Protein AF-R9KI56-F1 (afdb_monomer_lite)

Foldseek 3Di:
DDDPPPPQDKDKDWQDFPFDCPPDVDLDLQRGWHWKWWADPNDIFTAIAREDAVAQFFEFELQAPRDDPVSSVVDVVVDLPAQDPDADPVRHTWRWDKDWTAQIDSDPLDTFRIEIHIYTNVQNNHTHDYPLVLVLFDWDQDSVVSIIMTIAGNCSNVVCCVVQPDVPPPHHYSSVVVVCPPDDDD

Sequence (186 aa):
MQGGKDTQIQKQTELVNTGNPRKNRSYLRAYYYTTISFELFGINSDIEVKVDTGSPYTVVGAQNRKLDAVLKEHLRTVGIDGRTAVEDASGNPIGLKPQVVQNFKLTDDIVFPKVKIYFSDSLKEKAILGMDILTLFDFKYHRDDKAIWIYYEENFLETLGKKMINKNLGYIDPGLIAAMDEFPSK

Secondary structure (DSSP, 8-state):
---------EEEEEE-B-S-TTSSS---GGG-EEEEEEEETTEEEEEEEEE-TT-SS-EEETT-TTS-HHHHHHHHHT------S-B-TTSPBPP-EEEEEEEEESSSS-EEEEEEEEEESTTTT-EEE-HHHHTTSEEEEETTTTEEEEEEETTHHHHHHHH-S-TTTSSB-HHHHTT---PPP-

Radius of gyration: 17.52 Å; chains: 1; bounding box: 35×61×45 Å

pLDDT: mean 78.3, std 17.44, range [29.47, 97.12]

Structure (mmCIF, N/CA/C/O backbone):
data_AF-R9KI56-F1
#
_entry.id   AF-R9KI56-F1
#
loop_
_atom_site.group_PDB
_atom_site.id
_atom_site.type_symbol
_atom_site.label_atom_id
_atom_site.label_alt_id
_atom_site.label_comp_id
_atom_site.label_asym_id
_atom_site.label_entity_id
_atom_site.label_seq_id
_atom_site.pdbx_PDB_ins_code
_atom_site.Cartn_x
_atom_site.Cartn_y
_atom_site.Cartn_z
_atom_site.occupancy
_atom_site.B_iso_or_equiv
_atom_site.auth_seq_id
_atom_site.auth_comp_id
_atom_site.auth_asym_id
_atom_site.auth_atom_id
_atom_site.pdbx_PDB_model_num
ATOM 1 N N . MET A 1 1 ? 1.548 -42.095 20.894 1.00 36.47 1 MET A N 1
ATOM 2 C CA . MET A 1 1 ? 1.145 -40.676 20.819 1.00 36.47 1 MET A CA 1
ATOM 3 C C . MET A 1 1 ? 1.711 -40.111 19.526 1.00 36.47 1 MET A C 1
ATOM 5 O O . MET A 1 1 ? 2.912 -39.899 19.442 1.00 36.47 1 MET A O 1
ATOM 9 N N . GLN A 1 2 ? 0.886 -40.007 18.483 1.00 35.78 2 GLN A N 1
ATOM 10 C CA . GLN A 1 2 ? 1.273 -39.374 17.221 1.00 35.78 2 GLN A CA 1
ATOM 11 C C . GLN A 1 2 ? 1.172 -37.861 17.410 1.00 35.78 2 GLN A C 1
ATOM 13 O O . GLN A 1 2 ? 0.077 -37.330 17.568 1.00 35.78 2 GLN A O 1
ATOM 18 N N . GLY A 1 3 ? 2.318 -37.183 17.447 1.00 36.62 3 GLY A N 1
ATOM 19 C CA . GLY A 1 3 ? 2.369 -35.735 17.295 1.00 36.62 3 GLY A CA 1
ATOM 20 C C . GLY A 1 3 ? 2.047 -35.404 15.846 1.00 36.62 3 GLY A C 1
ATOM 21 O O . GLY A 1 3 ? 2.897 -35.579 14.973 1.00 36.62 3 GLY A O 1
ATOM 22 N N . GLY A 1 4 ? 0.810 -34.983 15.588 1.00 37.91 4 GLY A N 1
ATOM 23 C CA . GLY A 1 4 ? 0.456 -34.352 14.327 1.00 37.91 4 GLY A CA 1
ATOM 24 C C . GLY A 1 4 ? 1.328 -33.114 14.162 1.00 37.91 4 GLY A C 1
ATOM 25 O O . GLY A 1 4 ? 1.233 -32.172 14.943 1.00 37.91 4 GLY A O 1
ATOM 26 N N . LYS A 1 5 ? 2.231 -33.134 13.180 1.00 42.59 5 LYS A N 1
ATOM 27 C CA . LYS A 1 5 ? 2.770 -31.893 12.637 1.00 42.59 5 LYS A CA 1
ATOM 28 C C . LYS A 1 5 ? 1.605 -31.247 11.905 1.00 42.59 5 LYS A C 1
ATOM 30 O O . LYS A 1 5 ? 1.305 -31.654 10.783 1.00 42.59 5 LYS A O 1
ATOM 35 N N . ASP A 1 6 ? 0.939 -30.298 12.557 1.00 44.91 6 ASP A N 1
ATOM 36 C CA . ASP A 1 6 ? 0.071 -29.346 11.874 1.00 44.91 6 ASP A CA 1
ATOM 37 C C . ASP A 1 6 ? 0.910 -28.730 10.759 1.00 44.91 6 ASP A C 1
ATOM 39 O O . ASP A 1 6 ? 1.822 -27.932 10.985 1.00 44.91 6 ASP A O 1
ATOM 43 N N . THR A 1 7 ? 0.692 -29.226 9.548 1.00 48.31 7 THR A N 1
ATOM 44 C CA . THR A 1 7 ? 1.380 -28.731 8.370 1.00 48.31 7 THR A CA 1
ATOM 45 C C . THR A 1 7 ? 0.674 -27.426 8.070 1.00 48.31 7 THR A C 1
ATOM 47 O O . THR A 1 7 ? -0.438 -27.442 7.551 1.00 48.31 7 THR A O 1
ATOM 50 N N . GLN A 1 8 ? 1.249 -26.304 8.510 1.00 59.97 8 GLN A N 1
ATOM 51 C CA . GLN A 1 8 ? 0.726 -24.987 8.165 1.00 59.97 8 GLN A CA 1
ATOM 52 C C . GLN A 1 8 ? 0.615 -24.923 6.640 1.00 59.97 8 GLN A C 1
ATOM 54 O O . GLN A 1 8 ? 1.616 -25.038 5.933 1.00 59.97 8 GLN A O 1
ATOM 59 N N . ILE A 1 9 ? -0.614 -24.817 6.134 1.00 64.06 9 ILE A N 1
ATOM 60 C CA . ILE A 1 9 ? -0.864 -24.725 4.699 1.00 64.06 9 ILE A CA 1
ATOM 61 C C . ILE A 1 9 ? -0.413 -23.332 4.268 1.00 64.06 9 ILE A C 1
ATOM 63 O O . ILE A 1 9 ? -1.075 -22.330 4.548 1.00 64.06 9 ILE A O 1
ATOM 67 N N . GLN A 1 10 ? 0.748 -23.283 3.622 1.00 79.62 10 GLN A N 1
ATOM 68 C CA . GLN A 1 10 ? 1.279 -22.075 3.017 1.00 79.62 10 GLN A CA 1
ATOM 69 C C . GLN A 1 10 ? 0.591 -21.879 1.662 1.00 79.62 10 GLN A C 1
ATOM 71 O O . GLN A 1 10 ? 0.766 -22.674 0.737 1.00 79.62 10 GLN A O 1
ATOM 76 N N . LYS A 1 11 ? -0.235 -20.838 1.564 1.00 88.94 11 LYS A N 1
ATOM 77 C CA . LYS A 1 11 ? -0.823 -20.368 0.310 1.00 88.94 11 LYS A CA 1
ATOM 78 C C . LYS A 1 11 ? 0.152 -19.439 -0.400 1.00 88.94 11 LYS A C 1
ATOM 80 O O . LYS A 1 11 ? 1.062 -18.881 0.212 1.00 88.94 11 LYS A O 1
ATOM 85 N N . GLN A 1 12 ? -0.061 -19.275 -1.700 1.00 91.50 12 GLN A N 1
ATOM 86 C CA . GLN A 1 12 ? 0.744 -18.424 -2.563 1.00 91.50 12 GLN A CA 1
ATOM 87 C C . GLN A 1 12 ? -0.172 -17.536 -3.401 1.00 91.50 12 GLN A C 1
ATOM 89 O O . GLN A 1 12 ? -1.183 -18.003 -3.917 1.00 91.50 12 GLN A O 1
ATOM 94 N N . THR A 1 13 ? 0.209 -16.274 -3.560 1.00 92.94 13 THR A N 1
ATOM 95 C C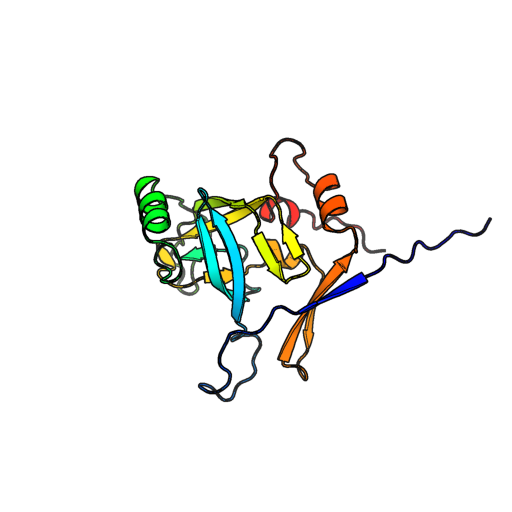A . THR A 1 13 ? -0.452 -15.302 -4.439 1.00 92.94 13 THR A CA 1
ATOM 96 C C . THR A 1 13 ? 0.601 -14.400 -5.091 1.00 92.94 13 THR A C 1
ATOM 98 O O . THR A 1 13 ? 1.730 -14.307 -4.607 1.00 92.94 13 THR A O 1
ATOM 101 N N . GLU A 1 14 ? 0.275 -13.759 -6.209 1.00 91.88 14 GLU A N 1
ATOM 102 C CA . GLU A 1 14 ? 1.197 -12.895 -6.956 1.00 91.88 14 GLU A CA 1
ATOM 103 C C . GLU A 1 14 ? 0.820 -11.418 -6.791 1.00 91.88 14 GLU A C 1
ATOM 105 O O . GLU A 1 14 ? -0.346 -11.044 -6.910 1.00 91.88 14 GLU A O 1
ATOM 110 N N . LEU A 1 15 ? 1.820 -10.554 -6.586 1.00 91.69 15 LEU A N 1
ATOM 111 C CA . LEU A 1 15 ? 1.643 -9.118 -6.802 1.00 91.69 15 LEU A CA 1
ATOM 112 C C . LEU A 1 15 ? 1.554 -8.848 -8.303 1.00 91.69 15 LEU A C 1
ATOM 114 O O . LEU A 1 15 ? 2.576 -8.885 -8.984 1.00 91.69 15 LEU A O 1
ATOM 118 N N . VAL A 1 16 ? 0.365 -8.564 -8.828 1.00 88.19 16 VAL A N 1
ATOM 119 C CA . VAL A 1 16 ? 0.167 -8.359 -10.272 1.00 88.19 16 VAL A CA 1
ATOM 120 C C . VAL A 1 16 ? 1.032 -7.202 -10.777 1.00 88.19 16 VAL A C 1
ATOM 122 O O . VAL A 1 16 ? 0.840 -6.049 -10.392 1.00 88.19 16 VAL A O 1
ATOM 125 N N . ASN A 1 17 ? 1.981 -7.499 -11.668 1.00 86.12 17 ASN A N 1
ATOM 126 C CA . ASN A 1 17 ? 2.884 -6.485 -12.201 1.00 86.12 17 ASN A CA 1
ATOM 127 C C . ASN A 1 17 ? 2.159 -5.550 -13.186 1.00 86.12 17 ASN A C 1
ATOM 129 O O . ASN A 1 17 ? 1.761 -5.970 -14.273 1.00 86.12 17 ASN A O 1
ATOM 133 N N . THR A 1 18 ? 2.025 -4.271 -12.838 1.00 84.06 18 THR A N 1
ATOM 134 C CA . THR A 1 18 ? 1.413 -3.240 -13.698 1.00 84.06 18 THR A CA 1
ATOM 135 C C . THR A 1 18 ? 2.436 -2.373 -14.434 1.00 84.06 18 THR A C 1
ATOM 137 O O . THR A 1 18 ? 2.082 -1.611 -15.336 1.00 84.06 18 THR A O 1
ATOM 140 N N . GLY A 1 19 ? 3.722 -2.507 -14.098 1.00 69.56 19 GLY A N 1
ATOM 141 C CA . GLY A 1 19 ? 4.809 -1.778 -14.745 1.00 69.56 19 GLY A CA 1
ATOM 142 C C . GLY A 1 19 ? 5.047 -2.252 -16.181 1.00 69.56 19 GLY A C 1
ATOM 143 O O . GLY A 1 19 ? 4.964 -3.437 -16.489 1.00 69.56 19 GLY A O 1
ATOM 144 N N . ASN A 1 20 ? 5.379 -1.328 -17.092 1.00 52.66 20 ASN A N 1
ATOM 145 C CA . ASN A 1 20 ? 5.614 -1.661 -18.500 1.00 52.66 20 ASN A CA 1
ATOM 146 C C . ASN A 1 20 ? 7.087 -2.060 -18.763 1.00 52.66 20 ASN A C 1
ATOM 148 O O . ASN A 1 20 ? 7.958 -1.183 -18.764 1.00 52.66 20 ASN A O 1
ATOM 152 N N . PRO A 1 21 ? 7.390 -3.331 -19.096 1.00 47.50 21 PRO A N 1
ATOM 153 C CA . PRO A 1 21 ? 8.748 -3.789 -19.407 1.00 47.50 21 PRO A CA 1
ATOM 154 C C . PRO A 1 21 ? 9.306 -3.275 -20.749 1.00 47.50 21 PRO A C 1
ATOM 156 O O . PRO A 1 21 ? 10.466 -3.529 -21.069 1.00 47.50 21 PRO A O 1
ATOM 159 N N . ARG A 1 22 ? 8.516 -2.569 -21.576 1.00 44.22 22 ARG A N 1
ATOM 160 C CA . ARG A 1 22 ? 8.934 -2.190 -22.942 1.00 44.22 22 ARG A CA 1
ATOM 161 C C . ARG A 1 22 ? 9.824 -0.949 -23.032 1.00 44.22 22 ARG A C 1
ATOM 163 O O . ARG A 1 22 ? 10.500 -0.798 -24.046 1.00 44.22 22 ARG A O 1
ATOM 170 N N . LYS A 1 23 ? 9.844 -0.060 -22.030 1.00 46.69 23 LYS A N 1
ATOM 171 C CA . LYS A 1 23 ? 10.623 1.196 -22.128 1.00 46.69 23 LYS A CA 1
ATOM 172 C C . LYS A 1 23 ? 12.101 1.051 -21.768 1.00 46.69 23 LYS A C 1
ATOM 174 O O . LYS A 1 23 ? 12.909 1.765 -22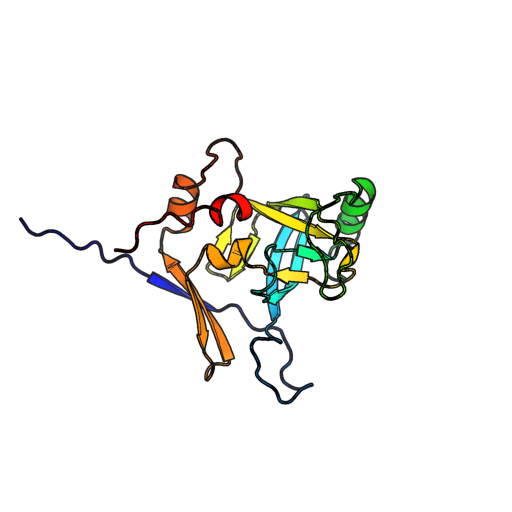.341 1.00 46.69 23 LYS A O 1
ATOM 179 N N . ASN A 1 24 ? 12.463 0.098 -20.913 1.00 45.31 24 ASN A N 1
ATOM 180 C CA . ASN A 1 24 ? 13.850 -0.208 -20.571 1.00 45.31 24 ASN A CA 1
ATOM 181 C C . ASN A 1 24 ? 14.008 -1.723 -20.622 1.00 45.31 24 ASN A C 1
ATOM 183 O O . ASN A 1 24 ? 13.331 -2.422 -19.879 1.00 45.31 24 ASN A O 1
ATOM 187 N N . ARG A 1 25 ? 14.888 -2.240 -21.485 1.00 46.59 25 ARG A N 1
ATOM 188 C CA . ARG A 1 25 ? 15.171 -3.676 -21.689 1.00 46.59 25 ARG A CA 1
ATOM 189 C C . ARG A 1 25 ? 15.794 -4.374 -20.455 1.00 46.59 25 ARG A C 1
ATOM 191 O O . ARG A 1 25 ? 16.637 -5.251 -20.607 1.00 46.59 25 ARG A O 1
ATOM 198 N N . SER A 1 26 ? 15.417 -3.996 -19.235 1.00 46.94 26 SER A N 1
ATOM 199 C CA . SER A 1 26 ? 15.904 -4.561 -17.981 1.00 46.94 26 SER A CA 1
ATOM 200 C C . SER A 1 26 ? 14.729 -5.028 -17.120 1.00 46.94 26 SER A C 1
ATOM 202 O O . SER A 1 26 ? 14.044 -4.230 -16.484 1.00 46.94 26 SER A O 1
ATOM 204 N N . TYR A 1 27 ? 14.522 -6.343 -17.074 1.00 52.44 27 TYR A N 1
ATOM 205 C CA . TYR A 1 27 ? 13.596 -7.015 -16.157 1.00 52.44 27 TYR A CA 1
ATOM 206 C C . TYR A 1 27 ? 14.208 -7.100 -14.750 1.00 52.44 27 TYR A C 1
ATOM 208 O O . TYR A 1 27 ? 14.546 -8.176 -14.255 1.00 52.44 27 TYR A O 1
ATOM 216 N N . LEU A 1 28 ? 14.449 -5.937 -14.146 1.00 61.94 28 LEU A N 1
ATOM 217 C CA . LEU A 1 28 ? 15.024 -5.819 -12.812 1.00 61.94 28 LEU A CA 1
ATOM 218 C C . LEU A 1 28 ? 13.906 -5.560 -11.806 1.00 61.94 28 LEU A C 1
ATOM 220 O O . LEU A 1 28 ? 13.050 -4.710 -12.043 1.00 61.94 28 LEU A O 1
ATOM 224 N N . ARG A 1 29 ? 13.980 -6.227 -10.647 1.00 61.34 29 ARG A N 1
ATOM 225 C CA . ARG A 1 29 ? 13.119 -6.003 -9.467 1.00 61.34 29 ARG A CA 1
ATOM 226 C C . ARG A 1 29 ? 12.906 -4.516 -9.148 1.00 61.34 29 ARG A C 1
ATOM 228 O O . ARG A 1 29 ? 11.840 -4.136 -8.688 1.00 61.34 29 ARG A O 1
ATOM 235 N N . ALA A 1 30 ? 13.899 -3.675 -9.438 1.00 65.88 30 ALA A N 1
ATOM 236 C CA . ALA A 1 30 ? 13.852 -2.225 -9.252 1.00 65.88 30 ALA A CA 1
ATOM 237 C C . ALA A 1 30 ? 12.716 -1.507 -10.015 1.00 65.88 30 ALA A C 1
ATOM 239 O O . ALA A 1 30 ? 12.408 -0.363 -9.686 1.00 65.88 30 ALA A O 1
ATOM 240 N N . TYR A 1 31 ? 12.105 -2.155 -11.013 1.00 73.81 31 TYR A N 1
ATOM 241 C CA . TYR A 1 31 ? 11.012 -1.612 -11.825 1.00 73.81 31 TYR A CA 1
ATOM 242 C C . TYR A 1 31 ? 9.681 -2.347 -11.614 1.00 73.81 31 TYR A C 1
ATOM 244 O O . TYR A 1 31 ? 8.808 -2.276 -12.476 1.00 73.81 31 TYR A O 1
ATOM 252 N N . TYR A 1 32 ? 9.524 -3.075 -10.505 1.00 86.62 32 TYR A N 1
ATOM 253 C CA . TYR A 1 32 ? 8.274 -3.767 -10.208 1.00 86.62 32 TYR A CA 1
ATOM 254 C C . TYR A 1 32 ? 7.234 -2.792 -9.656 1.00 86.62 32 TYR A C 1
ATOM 256 O O . TYR A 1 32 ? 7.457 -2.158 -8.621 1.00 86.62 32 TYR A O 1
ATOM 264 N N . TYR A 1 33 ? 6.096 -2.696 -10.339 1.00 91.00 33 TYR A N 1
ATOM 265 C CA . TYR A 1 33 ? 4.939 -1.932 -9.886 1.00 91.00 33 TYR A CA 1
ATOM 266 C C . TYR A 1 33 ? 3.757 -2.873 -9.726 1.00 91.00 33 TYR A C 1
ATOM 268 O O . TYR A 1 33 ? 3.593 -3.780 -10.531 1.00 91.00 33 TYR A O 1
ATOM 276 N N . THR A 1 34 ? 2.948 -2.658 -8.701 1.00 92.75 34 THR A N 1
ATOM 277 C CA . THR A 1 34 ? 1.685 -3.375 -8.495 1.00 92.75 34 THR A CA 1
ATOM 278 C C . THR A 1 34 ? 0.577 -2.369 -8.230 1.00 92.75 34 THR A C 1
ATOM 280 O O . THR A 1 34 ? 0.848 -1.197 -7.963 1.00 92.75 34 THR A O 1
ATOM 283 N N . THR A 1 35 ? -0.676 -2.806 -8.293 1.00 95.12 35 THR A N 1
ATOM 284 C CA . THR A 1 35 ? -1.802 -2.007 -7.799 1.00 95.12 35 THR A CA 1
ATOM 285 C C . THR A 1 35 ? -2.167 -2.452 -6.394 1.00 95.12 35 THR A C 1
ATOM 287 O O . THR A 1 35 ? -2.288 -3.645 -6.135 1.00 95.12 35 THR A O 1
ATOM 290 N N . ILE A 1 36 ? -2.342 -1.481 -5.505 1.00 96.19 36 ILE A N 1
ATOM 291 C CA . ILE A 1 36 ? -3.058 -1.659 -4.243 1.00 96.19 36 ILE A CA 1
ATOM 292 C C . ILE A 1 36 ? -4.396 -0.940 -4.357 1.00 96.19 36 ILE A C 1
ATOM 294 O O . ILE A 1 36 ? -4.483 0.104 -5.012 1.00 96.19 36 ILE A O 1
ATOM 298 N N . SER A 1 37 ? -5.411 -1.465 -3.689 1.00 96.94 37 SER A N 1
ATOM 299 C CA . SER A 1 37 ? -6.700 -0.786 -3.559 1.00 96.94 37 SER A CA 1
ATOM 300 C C . SER A 1 37 ? -6.983 -0.526 -2.094 1.00 96.94 37 SER A C 1
ATOM 302 O O . SER A 1 37 ? -6.635 -1.346 -1.250 1.00 96.94 37 SER A O 1
ATOM 304 N N . PHE A 1 38 ? -7.603 0.597 -1.768 1.00 97.12 38 PHE A N 1
ATOM 305 C CA . PHE A 1 38 ? -8.049 0.872 -0.406 1.00 97.12 38 PHE A CA 1
ATOM 306 C C . PHE A 1 38 ? -9.198 1.871 -0.396 1.00 97.12 38 PHE A C 1
ATOM 308 O O . PHE A 1 38 ? -9.405 2.616 -1.352 1.00 97.12 38 PHE A O 1
ATOM 315 N N . GLU A 1 39 ? -9.902 1.921 0.726 1.00 96.00 39 GLU A N 1
ATOM 316 C CA . GLU A 1 39 ? -10.929 2.909 1.011 1.00 96.00 39 GLU A CA 1
ATOM 317 C C . GLU A 1 39 ? -10.435 3.892 2.079 1.00 96.00 39 GLU A C 1
ATOM 319 O O . GLU A 1 39 ? -9.933 3.496 3.135 1.00 96.00 39 GLU A O 1
ATOM 324 N N . LEU A 1 40 ? -10.603 5.189 1.836 1.00 94.00 40 LEU A N 1
ATOM 325 C CA . LEU A 1 40 ? -10.329 6.235 2.816 1.00 94.00 40 LEU A CA 1
ATOM 326 C C . LEU A 1 40 ? -11.450 7.273 2.767 1.00 94.00 40 LEU A C 1
ATOM 328 O O . LEU A 1 40 ? -11.786 7.779 1.701 1.00 94.00 40 LEU A O 1
ATOM 332 N N . PHE A 1 41 ? -12.059 7.558 3.921 1.00 90.75 41 PHE A N 1
ATOM 333 C CA . PHE A 1 41 ? -13.229 8.443 4.035 1.00 90.75 41 PHE A CA 1
ATOM 334 C C . PHE A 1 41 ? -14.405 8.044 3.119 1.00 90.75 41 PHE A C 1
ATOM 336 O O . PHE A 1 41 ? -15.085 8.906 2.569 1.00 90.75 41 PHE A O 1
ATOM 343 N N . GLY A 1 42 ? -14.644 6.739 2.940 1.00 90.25 42 GLY A N 1
ATOM 344 C CA . GLY A 1 42 ? -15.707 6.225 2.068 1.00 90.25 42 GLY A CA 1
ATOM 345 C C . GLY A 1 42 ? -15.377 6.253 0.573 1.00 90.25 42 GLY A C 1
ATOM 346 O O . GLY A 1 42 ? -16.242 5.946 -0.244 1.00 90.25 42 GLY A O 1
ATOM 347 N N . ILE A 1 43 ? -14.149 6.627 0.199 1.00 92.44 43 ILE A N 1
ATOM 348 C CA . ILE A 1 43 ? -13.714 6.743 -1.194 1.00 92.44 43 ILE A CA 1
ATOM 349 C C . ILE A 1 43 ? -12.714 5.635 -1.509 1.00 92.44 43 ILE A C 1
ATOM 351 O O . ILE A 1 43 ? -11.668 5.535 -0.867 1.00 92.44 43 ILE A O 1
ATOM 355 N N . ASN A 1 44 ? -13.016 4.842 -2.536 1.00 94.25 44 ASN A N 1
ATOM 356 C CA . ASN A 1 44 ? -12.116 3.812 -3.044 1.00 94.25 44 ASN A CA 1
ATOM 357 C C . ASN A 1 44 ? -11.038 4.422 -3.943 1.00 94.25 44 ASN A C 1
ATOM 359 O O . ASN A 1 44 ? -11.315 5.298 -4.762 1.00 94.25 44 ASN A O 1
ATOM 363 N N . SER A 1 45 ? -9.806 3.952 -3.800 1.00 94.19 45 SER A N 1
ATOM 364 C CA . SER A 1 45 ? -8.661 4.378 -4.600 1.00 94.19 45 SER A CA 1
ATOM 365 C C . SER A 1 45 ? -7.833 3.173 -5.025 1.00 94.19 45 SER A C 1
ATOM 367 O O . SER A 1 45 ? -7.396 2.396 -4.179 1.00 94.19 45 SER A O 1
ATOM 369 N N . ASP A 1 46 ? -7.565 3.078 -6.327 1.00 95.25 46 ASP A N 1
ATOM 370 C CA . ASP A 1 46 ? -6.656 2.092 -6.912 1.00 95.25 46 ASP A CA 1
ATOM 371 C C . ASP A 1 46 ? -5.339 2.775 -7.263 1.00 95.25 46 ASP A C 1
ATOM 373 O O . ASP A 1 46 ? -5.247 3.541 -8.228 1.00 95.25 46 ASP A O 1
ATOM 377 N N . ILE A 1 47 ? -4.295 2.515 -6.484 1.00 94.44 47 ILE A N 1
ATOM 378 C CA . ILE A 1 47 ? -3.013 3.199 -6.612 1.00 94.44 47 ILE A CA 1
ATOM 379 C C . ILE A 1 47 ? -1.975 2.236 -7.169 1.00 94.44 47 ILE A C 1
ATOM 381 O O . ILE A 1 47 ? -1.737 1.162 -6.627 1.00 94.44 47 ILE A O 1
ATOM 385 N N . GLU A 1 48 ? -1.322 2.651 -8.253 1.00 93.75 48 GLU A N 1
ATOM 386 C CA . GLU A 1 48 ? -0.118 1.967 -8.714 1.00 93.75 48 GLU A CA 1
ATOM 387 C C . GLU A 1 48 ? 1.056 2.372 -7.817 1.00 93.75 48 GLU A C 1
ATOM 389 O O . GLU A 1 48 ? 1.349 3.561 -7.662 1.00 93.75 48 GLU A O 1
ATOM 394 N N . VAL A 1 49 ? 1.721 1.379 -7.237 1.00 94.06 49 VAL A N 1
ATOM 395 C CA . VAL A 1 49 ? 2.818 1.542 -6.286 1.00 94.06 49 VAL A CA 1
ATOM 396 C C . VAL A 1 49 ? 4.052 0.807 -6.772 1.00 94.06 49 VAL A C 1
ATOM 398 O O . VAL A 1 49 ? 3.966 -0.300 -7.299 1.00 94.06 49 VAL A O 1
ATOM 401 N N . LYS A 1 50 ? 5.221 1.414 -6.572 1.00 93.06 50 LYS A N 1
ATOM 402 C CA . LYS A 1 50 ? 6.500 0.729 -6.763 1.00 93.06 50 LYS A CA 1
ATOM 403 C C . LYS A 1 50 ? 6.752 -0.182 -5.564 1.00 93.06 50 LYS A C 1
ATOM 405 O O . LYS A 1 50 ? 6.657 0.282 -4.431 1.00 93.06 50 LYS A O 1
ATOM 410 N N . VAL A 1 51 ? 7.130 -1.434 -5.795 1.00 91.56 51 VAL A N 1
ATOM 411 C CA . VAL A 1 51 ? 7.602 -2.313 -4.715 1.00 91.56 51 VAL A CA 1
ATOM 412 C C . VAL A 1 51 ? 9.033 -1.911 -4.357 1.00 91.56 51 VAL A C 1
ATOM 414 O O . VAL A 1 51 ? 9.927 -2.001 -5.202 1.00 91.56 51 VAL A O 1
ATOM 417 N N . ASP A 1 52 ? 9.262 -1.445 -3.127 1.00 88.38 52 ASP A N 1
ATOM 418 C CA . ASP A 1 52 ? 10.572 -0.944 -2.700 1.00 88.38 52 ASP A CA 1
ATOM 419 C C . ASP A 1 52 ? 10.970 -1.472 -1.321 1.00 88.38 52 ASP A C 1
ATOM 421 O O . ASP A 1 52 ? 10.499 -1.011 -0.284 1.00 88.38 52 ASP A O 1
ATOM 425 N N . THR A 1 53 ? 11.897 -2.427 -1.310 1.00 83.75 53 THR A N 1
ATOM 426 C CA . THR A 1 53 ? 12.368 -3.047 -0.066 1.00 83.75 53 THR A CA 1
ATOM 427 C C . THR A 1 53 ? 13.437 -2.247 0.659 1.00 83.75 53 THR A C 1
ATOM 429 O O . THR A 1 53 ? 13.896 -2.676 1.711 1.00 83.75 53 THR A O 1
ATOM 432 N N . GLY A 1 54 ? 13.864 -1.113 0.096 1.00 83.50 54 GLY A N 1
ATOM 433 C CA . GLY A 1 54 ? 14.641 -0.116 0.827 1.00 83.50 54 GLY A CA 1
ATOM 434 C C . GLY A 1 54 ? 13.756 0.865 1.599 1.00 83.50 54 GLY A C 1
ATOM 435 O O . GLY A 1 54 ? 14.264 1.579 2.457 1.00 83.50 54 GLY A O 1
ATOM 436 N N . SER A 1 55 ? 12.447 0.914 1.315 1.00 86.31 55 SER A N 1
ATOM 437 C CA . SER A 1 55 ? 11.526 1.808 2.017 1.00 86.31 55 SER A CA 1
ATOM 438 C C . SER A 1 55 ? 11.001 1.147 3.291 1.00 86.31 55 SER A C 1
ATOM 440 O O . SER A 1 55 ? 10.371 0.093 3.197 1.00 86.31 55 SER A O 1
ATOM 442 N N . PRO A 1 56 ? 11.171 1.760 4.474 1.00 86.56 56 PRO A N 1
ATOM 443 C CA . PRO A 1 56 ? 10.587 1.238 5.704 1.00 86.56 56 PRO A CA 1
ATOM 444 C C . PRO A 1 56 ? 9.062 1.377 5.737 1.00 86.56 56 PRO A C 1
ATOM 446 O O . PRO A 1 56 ? 8.424 0.648 6.481 1.00 86.56 56 PRO A O 1
ATOM 449 N N . TYR A 1 57 ? 8.473 2.270 4.932 1.00 90.00 57 TYR A N 1
ATOM 450 C CA . TYR A 1 57 ? 7.043 2.583 4.977 1.00 90.00 57 TYR A CA 1
ATOM 451 C C . TYR A 1 57 ? 6.359 2.422 3.622 1.00 90.00 57 TYR A C 1
ATOM 453 O O . TYR A 1 57 ? 6.920 2.773 2.575 1.00 90.00 57 TYR A O 1
ATOM 461 N N . THR A 1 58 ? 5.108 1.974 3.664 1.00 94.31 58 THR A N 1
ATOM 462 C CA . THR A 1 58 ? 4.159 2.057 2.560 1.00 94.31 58 THR A CA 1
ATOM 463 C C . THR A 1 58 ? 3.568 3.454 2.551 1.00 94.31 58 THR A C 1
ATOM 465 O O . THR A 1 58 ? 2.899 3.883 3.497 1.00 94.31 58 THR A O 1
ATOM 468 N N . VAL A 1 59 ? 3.844 4.187 1.477 1.00 93.56 59 VAL A N 1
ATOM 469 C CA . VAL A 1 59 ? 3.552 5.614 1.385 1.00 93.56 59 VAL A CA 1
ATOM 470 C C . VAL A 1 59 ? 2.959 5.977 0.031 1.00 93.56 59 VAL A C 1
ATOM 472 O O . VAL A 1 59 ? 3.479 5.610 -1.023 1.00 93.56 59 VAL A O 1
ATOM 475 N N . VAL A 1 60 ? 1.876 6.747 0.059 1.00 94.81 60 VAL A N 1
ATOM 476 C CA . VAL A 1 60 ? 1.212 7.288 -1.124 1.00 94.81 60 VAL A CA 1
ATOM 477 C C . VAL A 1 60 ? 1.449 8.792 -1.198 1.00 94.81 60 VAL A C 1
ATOM 479 O O . VAL A 1 60 ? 1.180 9.542 -0.261 1.00 94.81 60 VAL A O 1
ATOM 482 N N . GLY A 1 61 ? 1.957 9.261 -2.331 1.00 92.56 61 GLY A N 1
ATOM 483 C CA . GLY A 1 61 ? 2.101 10.683 -2.596 1.00 92.56 61 GLY A CA 1
ATOM 484 C C . GLY A 1 61 ? 0.737 11.369 -2.626 1.00 92.56 61 GLY A C 1
ATOM 485 O O . GLY A 1 61 ? -0.165 10.937 -3.343 1.00 92.56 61 GLY A O 1
ATOM 486 N N . ALA A 1 62 ? 0.576 12.448 -1.865 1.00 90.50 62 ALA A N 1
ATOM 487 C CA . ALA A 1 62 ? -0.704 13.140 -1.722 1.00 90.50 62 ALA A CA 1
ATOM 488 C C . ALA A 1 62 ? -1.185 13.798 -3.030 1.00 90.50 62 ALA A C 1
ATOM 490 O O . ALA A 1 62 ? -2.366 14.099 -3.174 1.00 90.50 62 ALA A O 1
ATOM 491 N N . GLN A 1 63 ? -0.302 13.965 -4.022 1.00 89.19 63 GLN A N 1
ATOM 492 C CA . GLN A 1 63 ? -0.650 14.483 -5.348 1.00 89.19 63 GLN A CA 1
ATOM 493 C C . GLN A 1 63 ? -0.874 13.367 -6.379 1.00 89.19 63 GLN A C 1
ATOM 495 O O . GLN A 1 63 ? -1.097 13.666 -7.550 1.00 89.19 63 GLN A O 1
ATOM 500 N N . ASN A 1 64 ? -0.845 12.087 -5.982 1.00 91.75 64 ASN A N 1
ATOM 501 C CA . ASN A 1 64 ? -1.036 10.964 -6.898 1.00 91.75 64 ASN A CA 1
ATOM 502 C C . ASN A 1 64 ? -2.310 11.140 -7.730 1.00 91.75 64 ASN A C 1
ATOM 504 O O . ASN A 1 64 ? -3.411 11.316 -7.214 1.00 91.75 64 ASN A O 1
ATOM 508 N N . ARG A 1 65 ? -2.157 11.113 -9.055 1.00 88.88 65 ARG A N 1
ATOM 509 C CA . ARG A 1 65 ? -3.239 11.361 -10.016 1.00 88.88 65 ARG A CA 1
ATOM 510 C C . ARG A 1 65 ? -4.447 10.434 -9.854 1.00 88.88 65 ARG A C 1
ATOM 512 O O . ARG A 1 65 ? -5.538 10.844 -10.222 1.00 88.88 65 ARG A O 1
ATOM 519 N N . LYS A 1 66 ? -4.246 9.226 -9.316 1.00 88.19 66 LYS A N 1
ATOM 520 C CA . LYS A 1 66 ? -5.304 8.237 -9.084 1.00 88.19 66 LYS A CA 1
ATOM 521 C C . LYS A 1 66 ? -6.020 8.416 -7.739 1.00 88.19 66 LYS A C 1
ATOM 523 O O . LYS A 1 66 ? -7.035 7.768 -7.527 1.00 88.19 66 LYS A O 1
ATOM 528 N N . LEU A 1 67 ? -5.525 9.285 -6.851 1.00 90.44 67 LEU A N 1
ATOM 529 C CA . LEU A 1 67 ? -6.295 9.702 -5.681 1.00 90.44 67 LEU A CA 1
ATOM 530 C C . LEU A 1 67 ? -7.425 10.632 -6.115 1.00 90.44 67 LEU A C 1
ATOM 532 O O . LEU A 1 67 ? -7.214 11.557 -6.910 1.00 90.44 67 LEU A O 1
ATOM 536 N N . ASP A 1 68 ? -8.597 10.408 -5.535 1.00 91.06 68 ASP A N 1
ATOM 537 C CA . ASP A 1 68 ? -9.757 11.270 -5.714 1.00 91.06 68 ASP A CA 1
ATOM 538 C C . ASP A 1 68 ? -9.471 12.710 -5.250 1.00 91.06 68 ASP A C 1
ATOM 540 O O . ASP A 1 68 ? -8.730 12.942 -4.290 1.00 91.06 68 ASP A O 1
ATOM 544 N N . ALA A 1 69 ? -10.058 13.696 -5.930 1.00 86.56 69 ALA A N 1
ATOM 545 C CA . ALA A 1 69 ? -9.849 15.108 -5.618 1.00 86.56 69 ALA A CA 1
ATOM 546 C C . ALA A 1 69 ? -10.309 15.480 -4.197 1.00 86.56 69 ALA A C 1
ATOM 548 O O . ALA A 1 69 ? -9.638 16.264 -3.525 1.00 86.56 69 ALA A O 1
ATOM 549 N N . VAL A 1 70 ? -11.405 14.887 -3.714 1.00 86.06 70 VAL A N 1
ATOM 550 C CA . VAL A 1 70 ? -11.920 15.095 -2.352 1.00 86.06 70 VAL A CA 1
ATOM 551 C C . VAL A 1 70 ? -10.936 14.557 -1.321 1.00 86.06 70 VAL A C 1
ATOM 553 O O . VAL A 1 70 ? -10.716 15.187 -0.283 1.00 86.06 70 VAL A O 1
ATOM 556 N N . LEU A 1 71 ? -10.307 13.419 -1.621 1.00 86.12 71 LEU A N 1
ATOM 557 C CA . LEU A 1 71 ? -9.307 12.820 -0.751 1.00 86.12 71 LEU A CA 1
ATOM 558 C C . LEU A 1 71 ? -8.032 13.674 -0.691 1.00 86.12 71 LEU A C 1
ATOM 560 O O . LEU A 1 71 ? -7.502 13.908 0.395 1.00 86.12 71 LEU A O 1
ATOM 564 N N . LYS A 1 72 ? -7.576 14.199 -1.837 1.00 88.19 72 LYS A N 1
ATOM 565 C CA . LYS A 1 72 ? -6.446 15.144 -1.901 1.00 88.19 72 LYS A CA 1
ATOM 566 C C . LYS A 1 72 ? -6.704 16.389 -1.066 1.00 88.19 72 LYS A C 1
ATOM 568 O O . LYS A 1 72 ? -5.836 16.805 -0.302 1.00 88.19 72 LYS A O 1
ATOM 573 N N . GLU A 1 73 ? -7.898 16.963 -1.194 1.00 85.81 73 GLU A N 1
ATOM 574 C CA . GLU A 1 73 ? -8.267 18.153 -0.435 1.00 85.81 73 GLU A CA 1
ATOM 575 C C . GLU A 1 73 ? -8.313 17.862 1.064 1.00 85.81 73 GLU A C 1
ATOM 577 O O . GLU A 1 73 ? -7.713 18.605 1.834 1.00 85.81 73 GLU A O 1
ATOM 582 N N . HIS A 1 74 ? -8.907 16.737 1.479 1.00 83.94 74 HIS A N 1
ATOM 583 C CA . HIS A 1 74 ? -8.886 16.321 2.883 1.00 83.94 74 HIS A CA 1
ATOM 584 C C . HIS A 1 74 ? -7.461 16.223 3.423 1.00 83.94 74 HIS A C 1
ATOM 586 O O . HIS A 1 74 ? -7.159 16.838 4.445 1.00 83.94 74 HIS A O 1
ATOM 592 N N . LEU A 1 75 ? -6.575 15.499 2.727 1.00 83.62 75 LEU A N 1
ATOM 593 C CA . LEU A 1 75 ? -5.171 15.333 3.117 1.00 83.62 75 LEU A CA 1
ATOM 594 C C . LEU A 1 75 ? -4.444 16.680 3.251 1.00 83.62 75 LEU A C 1
ATOM 596 O O . LEU A 1 75 ? -3.667 16.859 4.191 1.00 83.62 75 LEU A O 1
ATOM 600 N N . ARG A 1 76 ? -4.747 17.638 2.365 1.00 80.69 76 ARG A N 1
ATOM 601 C CA . ARG A 1 76 ? -4.225 19.009 2.417 1.00 80.69 76 ARG A CA 1
ATOM 602 C C . ARG A 1 76 ? -4.757 19.778 3.628 1.00 80.69 76 ARG A C 1
ATOM 604 O O . ARG A 1 76 ? -3.969 20.386 4.347 1.00 80.69 76 ARG A O 1
ATOM 611 N N . THR A 1 77 ? -6.069 19.743 3.880 1.00 79.00 77 THR A N 1
ATOM 612 C CA . THR A 1 77 ? -6.709 20.471 4.992 1.00 79.00 77 THR A CA 1
ATOM 613 C C . THR A 1 77 ? -6.208 19.994 6.348 1.00 79.00 77 THR A C 1
ATOM 615 O O . THR A 1 77 ? -5.976 20.804 7.241 1.00 79.00 77 THR A O 1
ATOM 618 N N . VAL A 1 78 ? -6.009 18.684 6.513 1.00 68.94 78 VAL A N 1
ATOM 619 C CA . VAL A 1 78 ? -5.534 18.142 7.788 1.00 68.94 78 VAL A CA 1
ATOM 620 C C . VAL A 1 78 ? -4.040 18.415 8.036 1.00 68.94 78 VAL A C 1
ATOM 622 O O . VAL A 1 78 ? -3.567 18.103 9.127 1.00 68.94 78 VAL A O 1
ATOM 625 N N . GLY A 1 79 ? -3.304 18.952 7.052 1.00 62.09 79 GLY A N 1
ATOM 626 C CA . GLY A 1 79 ? -1.876 19.289 7.110 1.00 62.09 79 GLY A CA 1
ATOM 627 C C . GLY A 1 79 ? -0.955 18.064 7.125 1.00 62.09 79 GLY A C 1
ATOM 628 O O . GLY A 1 79 ? -1.089 17.187 7.979 1.00 62.09 79 GLY A O 1
ATOM 629 N N . ILE A 1 80 ? 0.007 17.980 6.205 1.00 60.34 80 ILE A N 1
ATOM 630 C CA . ILE A 1 80 ? 1.040 16.924 6.187 1.00 60.34 80 ILE A CA 1
ATOM 631 C C . ILE A 1 80 ? 2.318 17.457 6.863 1.00 60.34 80 ILE A C 1
ATOM 633 O O . ILE A 1 80 ? 3.415 17.378 6.327 1.00 60.34 80 ILE A O 1
ATOM 637 N N . ASP A 1 81 ? 2.175 18.011 8.069 1.00 53.41 81 ASP A N 1
ATOM 638 C CA . ASP A 1 81 ? 3.304 18.447 8.902 1.00 53.41 81 ASP A CA 1
ATOM 639 C C . ASP A 1 81 ? 3.720 17.319 9.854 1.00 53.41 81 ASP A C 1
ATOM 641 O O . ASP A 1 81 ? 3.518 17.357 11.067 1.00 53.41 81 ASP A O 1
ATOM 645 N N . GLY A 1 82 ? 4.288 16.261 9.283 1.00 54.72 82 GLY A N 1
ATOM 646 C CA . GLY A 1 82 ? 5.051 15.275 10.041 1.00 54.72 82 GLY A CA 1
ATOM 647 C C . GLY A 1 82 ? 6.532 15.502 9.785 1.00 54.72 82 GLY A C 1
ATOM 648 O O . GLY A 1 82 ? 6.988 15.275 8.673 1.00 54.72 82 GLY A O 1
ATOM 649 N N . ARG A 1 83 ? 7.321 15.921 10.780 1.00 53.84 83 ARG A N 1
ATOM 650 C CA . ARG A 1 83 ? 8.783 15.766 10.692 1.00 53.84 83 ARG A CA 1
ATOM 651 C C . ARG A 1 83 ? 9.108 14.317 11.031 1.00 53.84 83 ARG A C 1
ATOM 653 O O . ARG A 1 83 ? 9.223 13.971 12.202 1.00 53.84 83 ARG A O 1
ATOM 660 N N . THR A 1 84 ? 9.192 13.462 10.023 1.00 60.84 84 THR A N 1
ATOM 661 C CA . THR A 1 84 ? 9.636 12.076 10.200 1.00 60.84 84 THR A CA 1
ATOM 662 C C . THR A 1 84 ? 11.126 11.941 9.910 1.00 60.84 84 THR A C 1
ATOM 664 O O . THR A 1 84 ? 11.657 12.644 9.060 1.00 60.84 84 THR A O 1
ATOM 667 N N . ALA A 1 85 ? 11.798 11.017 10.603 1.00 63.91 85 ALA A N 1
ATOM 668 C CA . ALA A 1 85 ? 13.228 10.711 10.444 1.00 63.91 85 ALA A CA 1
ATOM 669 C C . ALA A 1 85 ? 13.567 9.975 9.128 1.00 63.91 85 ALA A C 1
ATOM 671 O O . ALA A 1 85 ? 14.595 9.312 9.029 1.00 63.91 85 ALA A O 1
ATOM 672 N N . VAL A 1 86 ? 12.666 10.019 8.147 1.00 74.50 86 VAL A N 1
ATOM 673 C CA . VAL A 1 86 ? 12.827 9.347 6.858 1.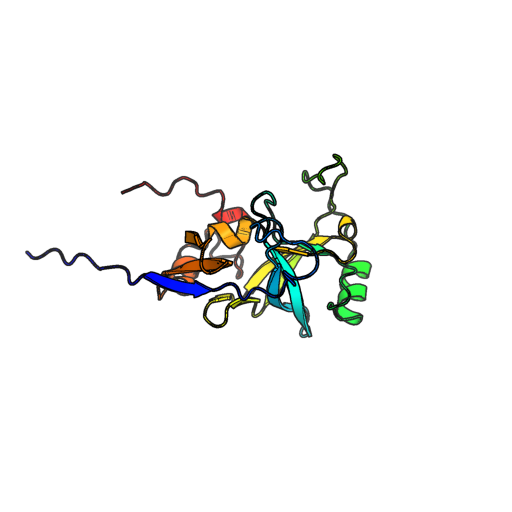00 74.50 86 VAL A CA 1
ATOM 674 C C . VAL A 1 86 ? 13.282 10.380 5.857 1.00 74.50 86 VAL A C 1
ATOM 676 O O . VAL A 1 86 ? 12.655 11.430 5.723 1.00 74.50 86 VAL A O 1
ATOM 679 N N . GLU A 1 87 ? 14.341 10.055 5.138 1.00 79.19 87 GLU A N 1
ATOM 680 C CA . GLU A 1 87 ? 14.909 10.907 4.108 1.00 79.19 87 GLU A CA 1
ATOM 681 C C . GLU A 1 87 ? 14.748 10.252 2.736 1.00 79.19 87 GLU A C 1
ATOM 683 O O . GLU A 1 87 ? 14.668 9.026 2.608 1.00 79.19 87 GLU A O 1
ATOM 688 N N . ASP A 1 88 ? 14.670 11.073 1.693 1.00 76.62 88 ASP A N 1
ATOM 689 C CA . ASP A 1 88 ? 14.810 10.586 0.329 1.00 76.62 88 ASP A CA 1
ATOM 690 C C . ASP A 1 88 ? 16.272 10.210 0.025 1.00 76.62 88 ASP A C 1
ATOM 692 O O . ASP A 1 88 ? 17.187 10.418 0.821 1.00 76.62 88 ASP A O 1
ATOM 696 N N . ALA A 1 89 ? 16.520 9.667 -1.169 1.00 74.25 89 ALA A N 1
ATOM 697 C CA . ALA A 1 89 ? 17.869 9.279 -1.592 1.00 74.25 89 ALA A CA 1
ATOM 698 C C . ALA A 1 89 ? 18.862 10.458 -1.701 1.00 74.25 89 ALA A C 1
ATOM 700 O O . ALA A 1 89 ? 20.045 10.239 -1.946 1.00 74.25 89 ALA A O 1
ATOM 701 N N . SER A 1 90 ? 18.389 11.701 -1.587 1.00 78.62 90 SER A N 1
ATOM 702 C CA . SER A 1 90 ? 19.191 12.926 -1.584 1.00 78.62 90 SER A CA 1
ATOM 703 C C . SER A 1 90 ? 19.343 13.531 -0.181 1.00 78.62 90 SER A C 1
ATOM 705 O O . SER A 1 90 ? 19.917 14.610 -0.066 1.00 78.62 90 SER A O 1
ATOM 707 N N . GLY A 1 91 ? 18.865 12.852 0.869 1.00 77.94 91 GLY A N 1
ATOM 708 C CA . GLY A 1 91 ? 18.941 13.320 2.255 1.00 77.94 91 GLY A CA 1
ATOM 709 C C . GLY A 1 91 ? 17.876 14.357 2.620 1.00 77.94 91 GLY A C 1
ATOM 710 O O . GLY A 1 91 ? 17.982 15.004 3.659 1.00 77.94 91 GLY A O 1
ATOM 711 N N . ASN A 1 92 ? 16.854 14.569 1.780 1.00 80.62 92 ASN A N 1
ATOM 712 C CA . ASN A 1 92 ? 15.784 15.507 2.113 1.00 80.62 92 ASN A CA 1
ATOM 713 C C . ASN A 1 92 ? 14.746 14.824 3.006 1.00 80.62 92 ASN A C 1
ATOM 715 O O . ASN A 1 92 ? 14.298 13.724 2.671 1.00 80.62 92 ASN A O 1
ATOM 719 N N . PRO A 1 93 ? 14.276 15.481 4.078 1.00 80.62 93 PRO A N 1
ATOM 720 C CA . PRO A 1 93 ? 13.248 14.916 4.935 1.00 80.62 93 PRO A CA 1
ATOM 721 C C . PRO A 1 93 ? 11.946 14.701 4.157 1.00 80.62 93 PRO A C 1
ATOM 723 O O . PRO A 1 93 ? 11.445 15.583 3.452 1.00 80.62 93 PRO A O 1
ATOM 726 N N . ILE A 1 94 ? 11.369 13.517 4.324 1.00 80.88 94 ILE A N 1
ATOM 727 C CA . ILE A 1 94 ? 10.057 13.163 3.799 1.00 80.88 94 ILE A CA 1
ATOM 728 C C . ILE A 1 94 ? 9.055 13.356 4.925 1.00 80.88 94 ILE A C 1
ATOM 730 O O . ILE A 1 94 ? 9.144 12.691 5.957 1.00 80.88 94 ILE A O 1
ATOM 734 N N . GLY A 1 95 ? 8.085 14.246 4.716 1.00 84.75 95 GLY A N 1
ATOM 735 C CA . GLY A 1 95 ? 6.978 14.400 5.648 1.00 84.75 95 GLY A CA 1
ATOM 736 C C . GLY A 1 95 ? 5.968 13.276 5.469 1.00 84.75 95 GLY A C 1
ATOM 737 O O . GLY A 1 95 ? 5.393 13.142 4.386 1.00 84.75 95 GLY A O 1
ATOM 738 N N . LEU A 1 96 ? 5.776 12.455 6.500 1.00 86.88 96 LEU A N 1
ATOM 739 C CA . LEU A 1 96 ? 4.840 11.334 6.480 1.00 86.88 96 LEU A CA 1
ATOM 740 C C . LEU A 1 96 ? 3.652 11.599 7.401 1.00 86.88 96 LEU A C 1
ATOM 742 O O . LEU A 1 96 ? 3.810 11.945 8.572 1.00 86.88 96 LEU A O 1
ATOM 746 N N . LYS A 1 97 ? 2.452 11.349 6.883 1.00 87.25 97 LYS A N 1
ATOM 747 C CA . LYS A 1 97 ? 1.206 11.421 7.636 1.00 87.25 97 LYS A CA 1
ATOM 748 C C . LYS A 1 97 ? 0.538 10.049 7.714 1.00 87.25 97 LYS A C 1
ATOM 750 O O . LYS A 1 97 ? 0.101 9.553 6.677 1.00 87.25 97 LYS A O 1
ATOM 755 N N . PRO A 1 98 ? 0.411 9.441 8.904 1.00 89.81 98 PRO A N 1
ATOM 756 C CA . PRO A 1 98 ? -0.286 8.170 9.038 1.00 89.81 98 PRO A CA 1
ATOM 757 C C . PRO A 1 98 ? -1.787 8.350 8.789 1.00 89.81 98 PRO A C 1
ATOM 759 O O . PRO A 1 98 ? -2.386 9.315 9.267 1.00 89.81 98 PRO A O 1
ATOM 762 N N . GLN A 1 99 ? -2.394 7.415 8.066 1.00 91.50 99 GLN A N 1
ATOM 763 C CA . GLN A 1 99 ? -3.838 7.289 7.868 1.00 91.50 99 GLN A CA 1
ATOM 764 C C . GLN A 1 99 ? -4.230 5.817 7.983 1.00 91.50 99 GLN A C 1
ATOM 766 O O . GLN A 1 99 ? -3.511 4.941 7.503 1.00 91.50 99 GLN A O 1
ATOM 771 N N . VAL A 1 100 ? -5.373 5.545 8.610 1.00 92.88 100 VAL A N 1
ATOM 772 C CA . VAL A 1 100 ? -5.946 4.196 8.651 1.00 92.88 100 VAL A CA 1
ATOM 773 C C . VAL A 1 100 ? -6.922 4.071 7.496 1.00 92.88 100 VAL A C 1
ATOM 775 O O . VAL A 1 100 ? -7.956 4.736 7.478 1.00 92.88 100 VAL A O 1
ATOM 778 N N . VAL A 1 101 ? -6.577 3.223 6.539 1.00 95.19 101 VAL A N 1
ATOM 779 C CA . VAL A 1 101 ? -7.425 2.913 5.391 1.00 95.19 101 VAL A CA 1
ATOM 780 C C . VAL A 1 101 ? -8.181 1.617 5.638 1.00 95.19 101 VAL A C 1
ATOM 782 O O . VAL A 1 101 ? -7.739 0.764 6.412 1.00 95.19 101 VAL A O 1
ATOM 785 N N . GLN A 1 102 ? -9.336 1.486 5.000 1.00 96.00 102 GLN A N 1
ATOM 786 C CA . GLN A 1 102 ? -10.201 0.316 5.083 1.00 96.00 102 GLN A CA 1
ATOM 787 C C . GLN A 1 102 ? -10.079 -0.526 3.816 1.00 96.00 102 GLN A C 1
ATOM 789 O O . GLN A 1 102 ? -9.687 -0.011 2.769 1.00 96.00 102 GLN A O 1
ATOM 794 N N . ASN A 1 103 ? -10.425 -1.812 3.909 1.00 95.69 103 ASN A N 1
ATOM 795 C CA . ASN A 1 103 ? -10.494 -2.724 2.762 1.00 95.69 103 ASN A CA 1
ATOM 796 C C . ASN A 1 103 ? -9.223 -2.685 1.891 1.00 95.69 103 ASN A C 1
ATOM 798 O O . ASN A 1 103 ? -9.299 -2.679 0.662 1.00 95.69 103 ASN A O 1
ATOM 802 N N . PHE A 1 104 ? -8.049 -2.608 2.527 1.00 96.19 104 PHE A N 1
ATOM 803 C CA . PHE A 1 104 ? -6.783 -2.532 1.809 1.00 96.19 104 PHE A CA 1
ATOM 804 C C . PHE A 1 104 ? -6.506 -3.869 1.144 1.00 96.19 104 PHE A C 1
ATOM 806 O O . PHE A 1 104 ? -6.240 -4.866 1.811 1.00 96.19 104 PHE A O 1
ATOM 813 N N . LYS A 1 105 ? -6.537 -3.877 -0.176 1.00 96.44 105 LYS A N 1
ATOM 814 C CA . LYS A 1 105 ? -6.289 -5.029 -1.019 1.00 96.44 105 LYS A CA 1
ATOM 815 C C . LYS A 1 105 ? -4.857 -4.983 -1.531 1.00 96.44 105 LYS A C 1
ATOM 817 O O . LYS A 1 105 ? -4.488 -4.069 -2.271 1.00 96.44 105 LYS A O 1
ATOM 822 N N . LEU A 1 106 ? -4.076 -5.987 -1.145 1.00 95.00 106 LEU A N 1
ATOM 823 C CA . LEU A 1 106 ? -2.732 -6.219 -1.670 1.00 95.00 106 LEU A CA 1
ATOM 824 C C . LEU A 1 106 ? -2.772 -7.145 -2.894 1.00 95.00 106 LEU A C 1
ATOM 826 O O . LEU A 1 106 ? -2.106 -6.877 -3.890 1.00 95.00 106 LEU A O 1
ATOM 830 N N . THR A 1 107 ? -3.582 -8.205 -2.821 1.00 93.50 107 THR A N 1
ATOM 831 C CA . THR A 1 107 ? -3.934 -9.107 -3.932 1.00 93.50 107 THR A CA 1
ATOM 832 C C . THR A 1 107 ? -5.409 -9.502 -3.813 1.00 93.50 107 THR A C 1
ATOM 834 O O . THR A 1 107 ? -6.071 -9.119 -2.850 1.00 93.50 107 THR A O 1
ATOM 837 N N . ASP A 1 108 ? -5.944 -10.270 -4.766 1.00 91.00 108 ASP A N 1
ATOM 838 C CA . ASP A 1 108 ? -7.303 -10.832 -4.660 1.00 91.00 108 ASP A CA 1
ATOM 839 C C . ASP A 1 108 ? -7.501 -11.699 -3.405 1.00 91.00 108 ASP A C 1
ATOM 841 O O . ASP A 1 108 ? -8.604 -11.745 -2.865 1.00 91.00 108 ASP A O 1
ATOM 845 N N . ASP A 1 109 ? -6.429 -12.315 -2.902 1.00 90.31 109 ASP A N 1
ATOM 846 C CA . ASP A 1 109 ? -6.476 -13.187 -1.727 1.00 90.31 109 ASP A CA 1
ATOM 847 C C . ASP A 1 109 ? -6.150 -12.466 -0.410 1.00 90.31 109 ASP A C 1
ATOM 849 O O . ASP A 1 109 ? -6.485 -12.951 0.672 1.00 90.31 109 ASP A O 1
ATOM 853 N N . ILE A 1 110 ? -5.462 -11.322 -0.479 1.00 91.12 110 ILE A N 1
ATOM 854 C CA . ILE A 1 110 ? -4.941 -10.614 0.694 1.00 91.12 110 ILE A CA 1
ATOM 855 C C . ILE A 1 110 ? -5.626 -9.255 0.811 1.00 91.12 110 ILE A C 1
ATOM 857 O O . ILE A 1 110 ? -5.235 -8.280 0.159 1.00 91.12 110 ILE A O 1
ATOM 861 N N . VAL A 1 111 ? -6.620 -9.192 1.701 1.00 92.44 111 VAL A N 1
ATOM 862 C CA . VAL A 1 111 ? -7.365 -7.971 2.032 1.00 92.44 111 VAL A CA 1
ATOM 863 C C . VAL A 1 111 ? -7.318 -7.707 3.533 1.00 92.44 111 VAL A C 1
ATOM 865 O O . VAL A 1 111 ? -7.812 -8.497 4.335 1.00 92.44 111 VAL A O 1
ATOM 868 N N . PHE A 1 112 ? -6.764 -6.566 3.928 1.00 90.62 112 PHE A N 1
ATOM 869 C CA . PHE A 1 112 ? -6.778 -6.103 5.308 1.00 90.62 112 PHE A CA 1
ATOM 870 C C . PHE A 1 112 ? -8.027 -5.251 5.571 1.00 90.62 112 PHE A C 1
ATOM 872 O O . PHE A 1 112 ? -8.229 -4.244 4.887 1.00 90.62 112 PHE A O 1
ATOM 879 N N . PRO A 1 113 ? -8.838 -5.572 6.596 1.00 90.25 113 PRO A N 1
ATOM 880 C CA . PRO A 1 113 ? -10.017 -4.774 6.923 1.00 90.25 113 PRO A CA 1
ATOM 881 C C . PRO A 1 113 ? -9.674 -3.325 7.273 1.00 90.25 113 PRO A C 1
ATOM 883 O O . PRO A 1 113 ? -10.359 -2.410 6.825 1.00 90.25 113 PRO A O 1
ATOM 886 N N . LYS A 1 114 ? -8.614 -3.122 8.069 1.00 91.06 114 LYS A N 1
ATOM 887 C CA . LYS A 1 114 ? -8.083 -1.808 8.452 1.00 91.06 114 LYS A CA 1
ATOM 888 C C . LYS A 1 114 ? -6.570 -1.871 8.615 1.00 91.06 114 LYS A C 1
ATOM 890 O O . LYS A 1 114 ? -6.083 -2.669 9.417 1.00 91.06 114 LYS A O 1
ATO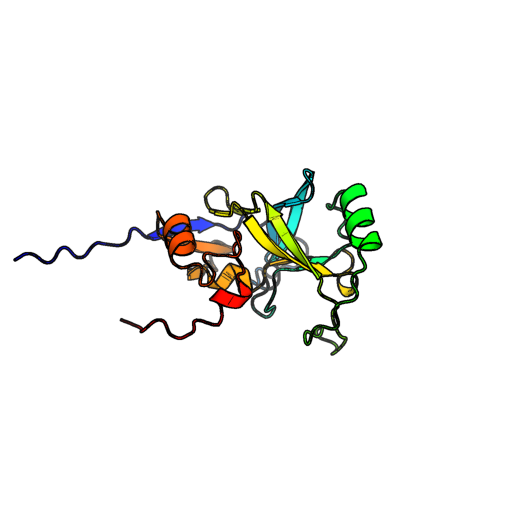M 895 N N . VAL A 1 115 ? -5.840 -1.013 7.912 1.00 91.69 115 VAL A N 1
ATOM 896 C CA . VAL A 1 115 ? -4.372 -0.943 7.982 1.00 91.69 115 VAL A CA 1
ATOM 897 C C . VAL A 1 115 ? -3.898 0.503 7.963 1.00 91.69 115 VAL A C 1
ATOM 899 O O . VAL A 1 115 ? -4.495 1.360 7.310 1.00 91.69 115 VAL A O 1
ATOM 902 N N . LYS A 1 116 ? -2.831 0.790 8.704 1.00 92.25 116 LYS A N 1
ATOM 903 C CA . LYS A 1 116 ? -2.161 2.086 8.672 1.00 92.25 116 LYS A CA 1
ATOM 904 C C . LYS A 1 116 ? -1.204 2.143 7.483 1.00 92.25 116 LYS A C 1
ATOM 906 O O . LYS A 1 116 ? -0.314 1.306 7.375 1.00 92.25 116 LYS A O 1
ATOM 911 N N . ILE A 1 117 ? -1.357 3.167 6.652 1.00 94.44 117 ILE A N 1
ATOM 912 C CA . ILE A 1 117 ? -0.386 3.561 5.623 1.00 94.44 117 ILE A CA 1
ATOM 913 C C . ILE A 1 117 ? -0.018 5.031 5.808 1.00 94.44 117 ILE A C 1
ATOM 915 O O . ILE A 1 117 ? -0.600 5.729 6.644 1.00 94.44 117 ILE A O 1
ATOM 919 N N . TYR A 1 118 ? 0.936 5.519 5.024 1.00 93.06 118 TYR A N 1
ATOM 920 C CA . TYR A 1 118 ? 1.385 6.902 5.099 1.00 93.06 118 TYR A CA 1
ATOM 921 C C . TYR A 1 118 ? 1.039 7.686 3.833 1.00 93.06 118 TYR A C 1
ATOM 923 O O . TYR A 1 118 ? 1.027 7.148 2.730 1.00 93.06 118 TYR A O 1
ATOM 931 N N . PHE A 1 119 ? 0.801 8.984 3.992 1.00 92.50 119 PHE A N 1
ATOM 932 C CA . PHE A 1 119 ? 0.678 9.940 2.896 1.00 92.50 119 PHE A CA 1
ATOM 933 C C . PHE A 1 119 ? 1.777 10.995 2.981 1.00 92.50 119 PHE A C 1
ATOM 935 O O . PHE A 1 119 ? 2.210 11.346 4.079 1.00 92.50 119 PHE A O 1
ATOM 942 N N . SER A 1 120 ? 2.240 11.496 1.835 1.00 89.75 120 SER A N 1
ATOM 943 C CA . SER A 1 120 ? 3.321 12.488 1.791 1.00 89.75 120 SER A CA 1
ATOM 944 C C . SER A 1 120 ? 3.175 13.474 0.638 1.00 89.75 120 SER A C 1
ATOM 946 O O . SER A 1 120 ? 3.034 13.064 -0.514 1.00 89.75 120 SER A O 1
ATOM 948 N N . ASP A 1 121 ? 3.297 14.772 0.920 1.00 87.31 121 ASP A N 1
ATOM 949 C CA . ASP A 1 121 ? 3.413 15.800 -0.124 1.00 87.31 121 ASP A CA 1
ATOM 950 C C . ASP A 1 121 ? 4.777 15.755 -0.830 1.00 87.31 121 ASP A C 1
ATOM 952 O O . ASP A 1 121 ? 4.860 15.987 -2.040 1.00 87.31 121 ASP A O 1
ATOM 956 N N . SER A 1 122 ? 5.844 15.376 -0.116 1.00 85.62 122 SER A N 1
ATOM 957 C CA . SER A 1 122 ? 7.211 15.313 -0.655 1.00 85.62 122 SER A CA 1
ATOM 958 C C . SER A 1 122 ? 7.343 14.325 -1.821 1.00 85.62 122 SER A C 1
ATOM 960 O O . SER A 1 122 ? 8.173 14.513 -2.712 1.00 85.62 122 SER A O 1
ATOM 962 N N . LEU A 1 123 ? 6.502 13.285 -1.859 1.00 85.81 123 LEU A N 1
ATOM 963 C CA . LEU A 1 123 ? 6.517 12.270 -2.917 1.00 85.81 123 LEU A CA 1
ATOM 964 C C . LEU A 1 123 ? 5.706 12.646 -4.165 1.00 85.81 123 LEU A C 1
ATOM 966 O O . LEU A 1 123 ? 5.816 11.953 -5.183 1.00 85.81 123 LEU A O 1
ATOM 970 N N . LYS A 1 124 ? 4.956 13.756 -4.139 1.00 88.62 124 LYS A N 1
ATOM 971 C CA . LYS A 1 124 ? 4.119 14.232 -5.254 1.00 88.62 124 LYS A CA 1
ATOM 972 C C . LYS A 1 124 ? 3.183 13.130 -5.765 1.00 88.62 124 LYS A C 1
ATOM 974 O O . LYS A 1 124 ? 2.291 12.705 -5.040 1.00 88.62 124 LYS A O 1
ATOM 979 N N . GLU A 1 125 ? 3.374 12.667 -7.001 1.00 91.25 125 GLU A N 1
ATOM 980 C CA . GLU A 1 125 ? 2.551 11.618 -7.608 1.00 91.25 125 GLU A CA 1
ATOM 981 C C . GLU A 1 125 ? 3.023 10.190 -7.298 1.00 91.25 125 GLU A C 1
ATOM 983 O O . GLU A 1 125 ? 2.334 9.227 -7.632 1.00 91.25 125 GLU A O 1
ATOM 988 N N . LYS A 1 126 ? 4.207 10.024 -6.703 1.00 91.25 126 LYS A N 1
ATOM 989 C CA . LYS A 1 126 ? 4.818 8.707 -6.492 1.00 91.25 126 LYS A CA 1
ATOM 990 C C . LYS A 1 126 ? 4.130 7.965 -5.353 1.00 91.25 126 LYS A C 1
ATOM 992 O O . LYS A 1 126 ? 3.662 8.581 -4.405 1.00 91.25 126 LYS A O 1
ATOM 997 N N . ALA A 1 127 ? 4.127 6.641 -5.419 1.00 93.88 127 ALA A N 1
ATOM 998 C CA . ALA A 1 127 ? 3.669 5.794 -4.329 1.00 93.88 127 ALA A CA 1
ATOM 999 C C . ALA A 1 127 ? 4.538 4.534 -4.237 1.00 93.88 127 ALA A C 1
ATOM 1001 O O . ALA A 1 127 ? 5.057 4.048 -5.249 1.00 93.88 127 ALA A O 1
ATOM 1002 N N . ILE A 1 128 ? 4.737 4.051 -3.015 1.00 93.69 128 ILE A N 1
ATOM 1003 C CA . ILE A 1 128 ? 5.675 2.985 -2.670 1.00 93.69 128 ILE A CA 1
ATOM 1004 C C . ILE A 1 128 ? 4.969 1.982 -1.759 1.00 93.69 128 ILE A C 1
ATOM 1006 O O . ILE A 1 128 ? 4.374 2.376 -0.758 1.00 93.69 128 ILE A O 1
ATOM 1010 N N . LEU A 1 129 ? 5.079 0.697 -2.095 1.00 94.56 129 LEU A N 1
ATOM 1011 C CA . LEU A 1 129 ? 4.803 -0.418 -1.195 1.00 94.56 129 LEU A CA 1
ATOM 1012 C C . LEU A 1 129 ? 6.109 -0.772 -0.481 1.00 94.56 129 LEU A C 1
ATOM 1014 O O . LEU A 1 129 ? 7.057 -1.236 -1.125 1.00 94.56 129 LEU A O 1
ATOM 1018 N N . GLY A 1 130 ? 6.160 -0.474 0.814 1.00 92.25 130 GLY A N 1
ATOM 1019 C CA . GLY A 1 130 ? 7.358 -0.587 1.637 1.00 92.25 130 GLY A CA 1
ATOM 1020 C C . GLY A 1 130 ? 7.427 -1.880 2.440 1.00 92.25 130 GLY A C 1
ATOM 1021 O O . GLY A 1 130 ? 6.558 -2.751 2.364 1.00 92.25 130 GLY A O 1
ATOM 1022 N N . MET A 1 131 ? 8.498 -1.993 3.220 1.00 89.12 131 MET A N 1
ATOM 1023 C CA . MET A 1 131 ? 8.780 -3.163 4.042 1.00 89.12 131 MET A CA 1
ATOM 1024 C C . MET A 1 131 ? 7.799 -3.343 5.190 1.00 89.12 131 MET A C 1
ATOM 1026 O O . MET A 1 131 ? 7.535 -4.482 5.530 1.00 89.12 131 MET A O 1
ATOM 1030 N N . ASP A 1 132 ? 7.212 -2.277 5.733 1.00 88.88 132 ASP A N 1
ATOM 1031 C CA . ASP A 1 132 ? 6.191 -2.369 6.782 1.00 88.88 132 ASP A CA 1
ATOM 1032 C C . ASP A 1 132 ? 5.080 -3.387 6.457 1.00 88.88 132 ASP A C 1
ATOM 1034 O O . ASP A 1 132 ? 4.754 -4.217 7.299 1.00 88.88 132 ASP A O 1
ATOM 1038 N N . ILE A 1 133 ? 4.539 -3.381 5.235 1.00 90.81 133 ILE A N 1
ATOM 1039 C CA . ILE A 1 133 ? 3.539 -4.362 4.785 1.00 90.81 133 ILE A CA 1
ATOM 1040 C C . ILE A 1 133 ? 4.197 -5.642 4.261 1.00 90.81 133 ILE A C 1
ATOM 1042 O O . ILE A 1 133 ? 3.692 -6.734 4.518 1.00 90.81 133 ILE A O 1
ATOM 1046 N N . LEU A 1 134 ? 5.298 -5.535 3.510 1.00 89.38 134 LEU A N 1
ATOM 1047 C CA . LEU A 1 134 ? 5.919 -6.703 2.875 1.00 89.38 134 LEU A CA 1
ATOM 1048 C C . LEU A 1 134 ? 6.488 -7.701 3.892 1.00 89.38 134 LEU A C 1
ATOM 1050 O O . LEU A 1 134 ? 6.414 -8.897 3.641 1.00 89.38 134 LEU A O 1
ATOM 1054 N N . THR A 1 135 ? 7.017 -7.242 5.031 1.00 86.19 135 THR A N 1
ATOM 1055 C CA . THR A 1 135 ? 7.566 -8.113 6.091 1.00 86.19 135 THR A CA 1
ATOM 1056 C C . THR A 1 135 ? 6.501 -8.880 6.856 1.00 86.19 135 THR A C 1
ATOM 1058 O O . THR A 1 135 ? 6.832 -9.798 7.601 1.00 86.19 135 THR A O 1
ATOM 1061 N N . LEU A 1 136 ? 5.220 -8.554 6.661 1.00 85.06 136 LEU A N 1
ATOM 1062 C CA . LEU A 1 136 ? 4.139 -9.372 7.196 1.00 85.06 136 LEU A CA 1
ATOM 1063 C C . LEU A 1 136 ? 4.054 -10.739 6.495 1.00 85.06 136 LEU A C 1
ATOM 1065 O O . LEU A 1 136 ? 3.329 -11.615 6.961 1.00 85.06 136 LEU A O 1
ATOM 1069 N N . PHE A 1 137 ? 4.780 -10.920 5.391 1.00 86.50 137 PHE A N 1
ATOM 1070 C CA . PHE A 1 137 ? 4.762 -12.119 4.574 1.00 86.50 137 PHE A CA 1
ATOM 1071 C C . PHE A 1 137 ? 6.169 -12.596 4.235 1.00 86.50 137 PHE A C 1
ATOM 1073 O O . PHE A 1 137 ? 7.105 -11.807 4.097 1.00 86.50 137 PHE A O 1
ATOM 1080 N N . ASP A 1 138 ? 6.280 -13.889 3.951 1.00 87.00 138 ASP A N 1
ATOM 1081 C CA . ASP A 1 138 ? 7.387 -14.377 3.143 1.00 87.00 138 ASP A CA 1
ATOM 1082 C C . ASP A 1 138 ? 7.126 -13.976 1.686 1.00 87.00 138 ASP A C 1
ATOM 1084 O O . ASP A 1 138 ? 6.046 -14.220 1.144 1.00 87.00 138 ASP A O 1
ATOM 1088 N N . PHE A 1 139 ? 8.105 -13.378 1.010 1.00 88.31 139 PHE A N 1
ATOM 1089 C CA . PHE A 1 139 ? 7.973 -13.043 -0.407 1.00 88.31 139 PHE A CA 1
ATOM 1090 C C . PHE A 1 139 ? 9.250 -13.341 -1.185 1.00 88.31 139 PHE A C 1
ATOM 1092 O O . PHE A 1 139 ? 10.369 -13.226 -0.679 1.00 88.31 139 PHE A O 1
ATOM 1099 N N . LYS A 1 140 ? 9.092 -13.716 -2.457 1.00 87.94 140 LYS A N 1
ATOM 1100 C CA . LYS A 1 140 ? 10.208 -14.078 -3.336 1.00 87.94 140 LYS A CA 1
ATOM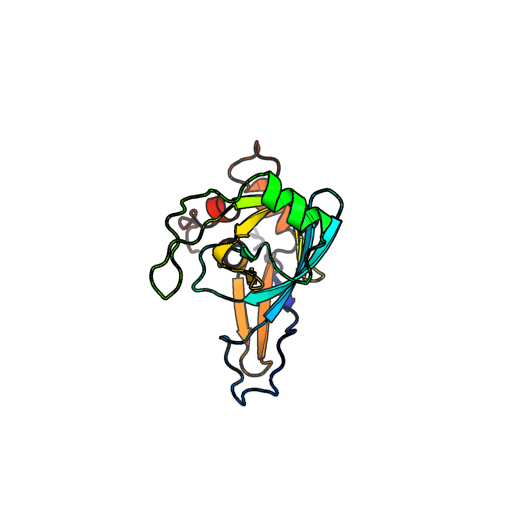 1101 C C . LYS A 1 140 ? 10.035 -13.473 -4.719 1.00 87.94 140 LYS A C 1
ATOM 1103 O O . LYS A 1 140 ? 8.965 -13.546 -5.315 1.00 87.94 140 LYS A O 1
ATOM 1108 N N . TYR A 1 141 ? 11.122 -12.908 -5.242 1.00 85.62 141 TYR A N 1
ATOM 1109 C CA . TYR A 1 141 ? 11.200 -12.533 -6.649 1.00 85.62 141 TYR A CA 1
ATOM 1110 C C . TYR A 1 141 ? 11.596 -13.752 -7.484 1.00 85.62 141 TYR A C 1
ATOM 1112 O O . TYR A 1 141 ? 12.705 -14.276 -7.341 1.00 85.62 141 TYR A O 1
ATOM 1120 N N . HIS A 1 142 ? 10.699 -14.183 -8.365 1.00 84.50 142 HIS A N 1
ATOM 1121 C CA . HIS A 1 142 ? 10.941 -15.255 -9.325 1.00 84.50 142 HIS A CA 1
ATOM 1122 C C . HIS A 1 142 ? 11.415 -14.641 -10.629 1.00 84.50 142 HIS A C 1
ATOM 1124 O O . HIS A 1 142 ? 10.676 -13.946 -11.320 1.00 84.50 142 HIS A O 1
ATOM 1130 N N . ARG A 1 143 ? 12.698 -14.841 -10.935 1.00 78.88 143 ARG A N 1
ATOM 1131 C CA . ARG A 1 143 ? 13.361 -14.165 -12.055 1.00 78.88 143 ARG A CA 1
ATOM 1132 C C . ARG A 1 143 ? 12.820 -14.603 -13.414 1.00 78.88 143 ARG A C 1
ATOM 1134 O O . ARG A 1 143 ? 12.762 -13.765 -14.312 1.00 78.88 143 ARG A O 1
ATOM 1141 N N . ASP A 1 144 ? 12.467 -15.876 -13.553 1.00 80.62 144 ASP A N 1
ATOM 1142 C CA . ASP A 1 144 ? 12.000 -16.451 -14.818 1.00 80.62 144 ASP A CA 1
ATOM 1143 C C . ASP A 1 144 ? 10.585 -15.961 -15.136 1.00 80.62 144 ASP A C 1
ATOM 1145 O O . ASP A 1 144 ? 10.344 -15.423 -16.220 1.00 80.62 144 ASP A O 1
ATOM 1149 N N . ASP A 1 145 ? 9.710 -16.002 -14.130 1.00 77.06 145 ASP A N 1
ATOM 1150 C CA . ASP A 1 145 ? 8.329 -15.512 -14.213 1.00 77.06 145 ASP A CA 1
ATOM 1151 C C . ASP A 1 145 ? 8.236 -13.984 -14.128 1.00 77.06 145 ASP A C 1
ATOM 1153 O O . ASP A 1 145 ? 7.217 -13.389 -14.469 1.00 77.06 145 ASP A O 1
ATOM 1157 N N . LYS A 1 146 ? 9.324 -13.329 -13.700 1.00 77.81 146 LYS A N 1
ATOM 1158 C CA . LYS A 1 146 ? 9.416 -11.878 -13.470 1.00 77.81 146 LYS A CA 1
ATOM 1159 C C . LYS A 1 146 ? 8.295 -11.386 -12.562 1.00 77.81 146 LYS A C 1
ATOM 1161 O O . LYS A 1 146 ? 7.755 -10.301 -12.778 1.00 77.81 146 LYS A O 1
ATOM 1166 N N . ALA A 1 147 ? 8.002 -12.188 -11.546 1.00 84.88 147 ALA A N 1
ATOM 1167 C CA . ALA A 1 147 ? 6.895 -12.026 -10.622 1.00 84.88 147 ALA A CA 1
ATOM 1168 C C . ALA A 1 147 ? 7.411 -11.922 -9.183 1.00 84.88 147 ALA A C 1
ATOM 1170 O O . ALA A 1 147 ? 8.454 -12.485 -8.831 1.00 84.88 147 ALA A O 1
ATOM 1171 N N . ILE A 1 148 ? 6.679 -11.200 -8.340 1.00 88.69 148 ILE A N 1
ATOM 1172 C CA . ILE A 1 148 ? 6.852 -11.261 -6.889 1.00 88.69 148 ILE A CA 1
ATOM 1173 C C . ILE A 1 148 ? 5.718 -12.113 -6.336 1.00 88.69 148 ILE A C 1
ATOM 1175 O O . ILE A 1 148 ? 4.551 -11.729 -6.416 1.00 88.69 148 ILE A O 1
ATOM 1179 N N . TRP A 1 149 ? 6.073 -13.267 -5.777 1.00 91.88 149 TRP A N 1
ATOM 1180 C CA . TRP A 1 149 ? 5.128 -14.138 -5.087 1.00 91.88 149 TRP A CA 1
ATOM 1181 C C . TRP A 1 149 ? 5.161 -13.854 -3.595 1.00 91.88 149 TRP A C 1
ATOM 1183 O O . TRP A 1 149 ? 6.236 -13.705 -3.009 1.00 91.88 149 TRP A O 1
ATOM 1193 N N . ILE A 1 150 ? 3.973 -13.793 -3.010 1.00 91.50 150 ILE A N 1
ATOM 1194 C CA . ILE A 1 150 ? 3.722 -13.662 -1.583 1.00 91.50 150 ILE A CA 1
ATOM 1195 C C . ILE A 1 150 ? 3.218 -15.005 -1.081 1.00 91.50 150 ILE A C 1
ATOM 1197 O O . ILE A 1 150 ? 2.289 -15.585 -1.647 1.00 91.50 150 ILE A O 1
ATOM 1201 N N . TYR A 1 151 ? 3.824 -15.472 -0.001 1.00 89.81 151 TYR A N 1
ATOM 1202 C CA . TYR A 1 151 ? 3.441 -16.679 0.699 1.00 89.81 151 TYR A CA 1
ATOM 1203 C C . TYR A 1 151 ? 2.831 -16.307 2.045 1.00 89.81 151 TYR A C 1
ATOM 1205 O O . TYR A 1 151 ? 3.362 -15.469 2.775 1.00 89.81 151 TYR A O 1
ATOM 1213 N N . TYR A 1 152 ? 1.699 -16.920 2.371 1.00 85.56 152 TYR A N 1
ATOM 1214 C CA . TYR A 1 152 ? 0.933 -16.583 3.566 1.00 85.56 152 TYR A CA 1
ATOM 1215 C C . TYR A 1 152 ? 0.219 -17.812 4.129 1.00 85.56 152 TYR A C 1
ATOM 1217 O O . TYR A 1 152 ? -0.098 -18.756 3.407 1.00 85.56 152 TYR A O 1
ATOM 1225 N N . GLU A 1 153 ? -0.030 -17.819 5.435 1.00 83.12 153 GLU A N 1
ATOM 1226 C CA . GLU A 1 153 ? -0.840 -18.860 6.072 1.00 83.12 153 GLU A CA 1
ATOM 1227 C C . GLU A 1 153 ? -2.324 -18.673 5.715 1.00 83.12 153 GLU A C 1
ATOM 1229 O O . GLU A 1 153 ? -2.814 -17.548 5.660 1.00 83.12 153 GLU A O 1
ATOM 1234 N N . GLU A 1 154 ? -3.085 -19.754 5.536 1.00 78.75 154 GLU A N 1
ATOM 1235 C CA . GLU A 1 154 ? -4.522 -19.665 5.218 1.00 78.75 154 GLU A CA 1
ATOM 1236 C C . GLU A 1 154 ? -5.329 -18.808 6.211 1.00 78.75 154 GLU A C 1
ATOM 1238 O O . GLU A 1 154 ? -6.178 -18.020 5.800 1.00 78.75 154 GLU A O 1
ATOM 1243 N N . ASN A 1 155 ? -5.004 -18.890 7.502 1.00 75.12 155 ASN A N 1
ATOM 1244 C CA . ASN A 1 155 ? -5.629 -18.088 8.556 1.00 75.12 155 ASN A CA 1
ATOM 1245 C C . ASN A 1 155 ? -4.790 -16.862 8.933 1.00 75.12 155 ASN A C 1
ATOM 1247 O O . ASN A 1 155 ? -4.923 -16.339 10.036 1.00 75.12 155 ASN A O 1
ATOM 1251 N N . PHE A 1 156 ? -3.910 -16.392 8.046 1.00 76.12 156 PHE A N 1
ATOM 1252 C CA . PHE A 1 156 ? -2.966 -15.315 8.332 1.00 76.12 156 PHE A CA 1
ATOM 1253 C C . PHE A 1 156 ? -3.639 -14.062 8.899 1.00 76.12 156 PHE A C 1
ATOM 1255 O O . PHE A 1 156 ? -3.151 -13.525 9.882 1.00 76.12 156 PHE A O 1
ATOM 1262 N N . LEU A 1 157 ? -4.776 -13.620 8.352 1.00 70.12 157 LEU A N 1
ATOM 1263 C CA . LEU A 1 157 ? -5.485 -12.439 8.865 1.00 70.12 157 LEU A CA 1
ATOM 1264 C C . LEU A 1 157 ? -6.055 -12.660 10.273 1.00 70.12 157 LEU A C 1
ATOM 1266 O O . LEU A 1 157 ? -6.041 -11.741 11.088 1.00 70.12 157 LEU A O 1
ATOM 1270 N N . GLU A 1 158 ? -6.518 -13.871 10.588 1.00 71.75 158 GLU A N 1
ATOM 1271 C CA . GLU A 1 158 ? -6.970 -14.229 11.936 1.00 71.75 158 GLU A CA 1
ATOM 1272 C C . GLU A 1 158 ? -5.780 -14.323 12.900 1.00 71.75 158 GLU A C 1
ATOM 1274 O O . GLU A 1 158 ? -5.826 -13.791 14.010 1.00 71.75 158 GLU A O 1
ATOM 1279 N N . THR A 1 159 ? -4.686 -14.949 12.465 1.00 71.25 159 THR A N 1
ATOM 1280 C CA . THR A 1 159 ? -3.427 -15.037 13.206 1.00 71.25 159 THR A CA 1
ATOM 1281 C C . THR A 1 159 ? -2.859 -13.650 13.470 1.00 71.25 159 THR A C 1
ATOM 1283 O O . THR A 1 159 ? -2.483 -13.354 14.599 1.00 71.25 159 THR A O 1
ATOM 1286 N N . LEU A 1 160 ? -2.845 -12.772 12.472 1.00 70.44 160 LEU A N 1
ATOM 1287 C CA . LEU A 1 160 ? -2.369 -11.401 12.579 1.00 70.44 160 LEU A CA 1
ATOM 1288 C C . LEU A 1 160 ? -3.325 -10.561 13.432 1.00 70.44 160 LEU A C 1
ATOM 1290 O O . LEU A 1 160 ? -2.863 -9.813 14.282 1.00 70.44 160 LEU A O 1
ATOM 1294 N N . GLY A 1 161 ? -4.639 -10.781 13.325 1.00 63.59 161 GLY A N 1
ATOM 1295 C CA . GLY A 1 161 ? -5.659 -10.238 14.226 1.00 63.59 161 GLY A CA 1
ATOM 1296 C C . GLY A 1 161 ? -5.438 -10.619 15.696 1.00 63.59 161 GLY A C 1
ATOM 1297 O O . GLY A 1 161 ? -5.520 -9.767 16.581 1.00 63.59 161 GLY A O 1
ATOM 1298 N N . LYS A 1 162 ? -5.097 -11.886 15.968 1.00 64.62 162 LYS A N 1
ATOM 1299 C CA . LYS A 1 162 ? -4.757 -12.395 17.311 1.00 64.62 162 LYS A CA 1
ATOM 1300 C C . LYS A 1 162 ? -3.400 -11.889 17.804 1.00 64.62 162 LYS A C 1
ATOM 1302 O O . LYS A 1 162 ? -3.259 -11.631 19.000 1.00 64.62 162 LYS A O 1
ATOM 1307 N N . LYS A 1 163 ? -2.425 -11.772 16.895 1.00 58.03 163 LYS A N 1
ATOM 1308 C CA . LYS A 1 163 ? -1.056 -11.292 17.138 1.00 58.03 163 LYS A CA 1
ATOM 1309 C C . LYS A 1 163 ? -0.942 -9.771 17.162 1.00 58.03 163 LYS A C 1
ATOM 1311 O O . LYS A 1 163 ? 0.125 -9.299 17.535 1.00 58.03 163 LYS A O 1
ATOM 1316 N N . MET A 1 164 ? -1.980 -9.008 16.788 1.00 59.12 164 MET A N 1
ATOM 1317 C CA . MET A 1 164 ? -1.952 -7.546 16.863 1.00 59.12 164 MET A CA 1
ATOM 1318 C C . MET A 1 164 ? -1.518 -7.147 18.271 1.00 59.12 164 MET A C 1
ATOM 1320 O O . MET A 1 164 ? -2.282 -7.280 19.229 1.00 59.12 164 MET A O 1
ATOM 1324 N N . ILE A 1 165 ? -0.279 -6.656 18.378 1.00 53.16 165 ILE A N 1
ATOM 1325 C CA . ILE A 1 165 ? 0.363 -6.292 19.648 1.00 53.16 165 ILE A CA 1
ATOM 1326 C C . ILE A 1 165 ? -0.443 -5.212 20.383 1.00 53.16 165 ILE A C 1
ATOM 1328 O O . ILE A 1 165 ? -0.319 -5.053 21.590 1.00 53.16 165 ILE A O 1
ATOM 1332 N N . ASN A 1 166 ? -1.379 -4.553 19.698 1.00 53.25 166 ASN A N 1
ATOM 1333 C CA . ASN A 1 166 ? -2.372 -3.697 20.314 1.00 53.25 166 ASN A CA 1
ATOM 1334 C C . ASN A 1 166 ? -3.797 -4.163 20.000 1.00 53.25 166 ASN A C 1
ATOM 1336 O O . ASN A 1 166 ? -4.461 -3.608 19.122 1.00 53.25 166 ASN A O 1
ATOM 1340 N N . LYS A 1 167 ? -4.325 -5.100 20.798 1.00 54.78 167 LYS A N 1
ATOM 1341 C CA . LYS A 1 167 ? -5.764 -5.452 20.810 1.00 54.78 167 LYS A CA 1
ATOM 1342 C C . LYS A 1 167 ? -6.700 -4.233 20.953 1.00 54.78 167 LYS A C 1
ATOM 1344 O O . LYS A 1 167 ? -7.881 -4.340 20.650 1.00 54.78 167 LYS A O 1
ATOM 1349 N N . ASN A 1 168 ? -6.168 -3.075 21.355 1.00 64.06 168 ASN A N 1
ATOM 1350 C CA . ASN A 1 168 ? -6.915 -1.846 21.615 1.00 64.06 168 ASN A CA 1
ATOM 1351 C C . ASN A 1 168 ? -6.955 -0.845 20.443 1.00 64.06 168 ASN A C 1
ATOM 1353 O O . ASN A 1 168 ? -7.712 0.116 20.525 1.00 64.06 168 ASN A O 1
ATOM 1357 N N . LEU A 1 169 ? -6.161 -1.015 19.373 1.00 68.94 169 LEU A N 1
ATOM 1358 C CA . LEU A 1 169 ? -6.113 -0.027 18.277 1.00 68.94 169 LEU A CA 1
ATOM 1359 C C . LEU A 1 169 ? -7.236 -0.199 17.245 1.00 68.94 169 LEU A C 1
ATOM 1361 O O . LEU A 1 169 ? -7.652 0.774 16.623 1.00 68.94 169 LEU A O 1
ATOM 1365 N N . GLY A 1 170 ? -7.731 -1.424 17.045 1.00 78.25 170 GLY A N 1
ATOM 1366 C CA . GLY A 1 170 ? -8.776 -1.712 16.054 1.00 78.25 170 GLY A CA 1
ATOM 1367 C C . GLY A 1 170 ? -8.323 -1.636 14.585 1.00 78.25 170 GLY A C 1
ATOM 1368 O O . GLY A 1 170 ? -9.177 -1.622 13.699 1.00 78.25 170 GLY A O 1
ATOM 1369 N N . TYR A 1 171 ? -7.013 -1.582 14.313 1.00 84.31 171 TYR A N 1
ATOM 1370 C CA . TYR A 1 171 ? -6.409 -1.631 12.974 1.00 84.31 171 TYR A CA 1
ATOM 1371 C C . TYR A 1 171 ? -4.991 -2.219 13.023 1.00 84.31 171 TYR A C 1
ATOM 1373 O O . TYR A 1 171 ? -4.361 -2.234 14.082 1.00 84.31 171 TYR A O 1
ATOM 1381 N N . ILE A 1 172 ? -4.486 -2.666 11.870 1.00 85.38 172 ILE A N 1
ATOM 1382 C CA . ILE A 1 172 ? -3.118 -3.173 11.717 1.00 85.38 172 ILE A CA 1
ATOM 1383 C C . ILE A 1 172 ? -2.157 -1.999 11.563 1.00 85.38 172 ILE A C 1
ATOM 1385 O O . ILE A 1 172 ? -2.281 -1.207 10.631 1.00 85.38 172 ILE A O 1
ATOM 1389 N N . ASP A 1 173 ? -1.183 -1.912 12.461 1.00 86.12 173 ASP A N 1
ATOM 1390 C CA . ASP A 1 173 ? -0.047 -1.004 12.352 1.00 86.12 173 ASP A CA 1
ATOM 1391 C C . ASP A 1 173 ? 1.201 -1.812 11.971 1.00 86.12 173 ASP A C 1
ATOM 1393 O O . ASP A 1 173 ? 1.825 -2.411 12.854 1.00 86.12 173 ASP A O 1
ATOM 1397 N N . PRO A 1 174 ? 1.576 -1.866 10.680 1.00 79.00 174 PRO A N 1
ATOM 1398 C CA . PRO A 1 174 ? 2.651 -2.754 10.259 1.00 79.00 174 PRO A CA 1
ATOM 1399 C C . PRO A 1 174 ? 4.022 -2.335 10.828 1.00 79.00 174 PRO A C 1
ATOM 1401 O O . PRO A 1 174 ? 4.864 -3.186 11.109 1.00 79.00 174 PRO A O 1
ATOM 1404 N N . GLY A 1 175 ? 4.212 -1.044 11.134 1.00 72.69 175 GLY A N 1
ATOM 1405 C CA . GLY A 1 175 ? 5.436 -0.534 11.762 1.00 72.69 175 GLY A CA 1
ATOM 1406 C C . GLY A 1 175 ? 5.659 -1.022 13.199 1.00 72.69 175 GLY A C 1
ATOM 1407 O O . GLY A 1 175 ? 6.795 -1.047 13.660 1.00 72.69 175 GLY A O 1
ATOM 1408 N N . LEU A 1 176 ? 4.603 -1.443 13.904 1.00 71.62 176 LEU A N 1
ATOM 1409 C CA . LEU A 1 176 ? 4.720 -2.053 15.237 1.00 71.62 176 LEU A CA 1
ATOM 1410 C C . LEU A 1 176 ? 4.989 -3.562 15.181 1.00 71.62 176 LEU A C 1
ATOM 1412 O O . LEU A 1 176 ? 5.455 -4.135 16.161 1.00 71.62 176 LEU A O 1
ATOM 1416 N N . ILE A 1 177 ? 4.689 -4.201 14.049 1.00 65.38 177 ILE A N 1
ATOM 1417 C CA . ILE A 1 177 ? 4.885 -5.640 13.840 1.00 65.38 177 ILE A CA 1
ATOM 1418 C C . ILE A 1 177 ? 6.301 -5.907 13.319 1.00 65.38 177 ILE A C 1
ATOM 1420 O O . ILE A 1 177 ? 6.950 -6.842 13.774 1.00 65.38 177 ILE A O 1
ATOM 1424 N N . ALA A 1 178 ? 6.824 -5.046 12.441 1.00 54.84 178 ALA A N 1
ATOM 1425 C CA . ALA A 1 178 ? 8.190 -5.149 11.923 1.00 54.84 178 ALA A CA 1
ATOM 1426 C C . ALA A 1 178 ? 9.285 -5.003 13.005 1.00 54.84 178 ALA A C 1
ATOM 1428 O O . ALA A 1 178 ? 10.424 -5.378 12.769 1.00 54.84 178 ALA A O 1
ATOM 1429 N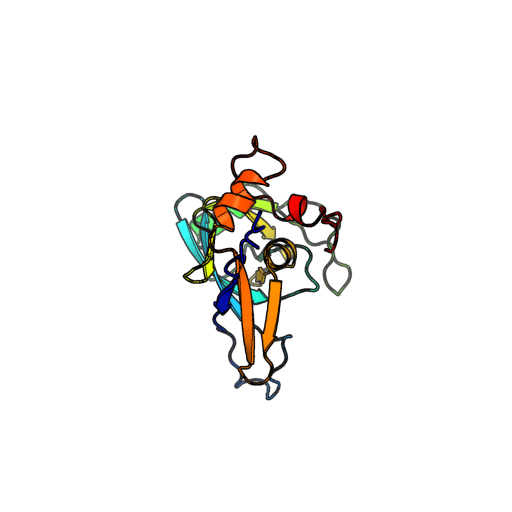 N . ALA A 1 179 ? 8.950 -4.494 14.197 1.00 50.06 179 ALA A N 1
ATOM 1430 C CA . ALA A 1 179 ? 9.852 -4.451 15.351 1.00 50.06 179 ALA A CA 1
ATOM 1431 C C . ALA A 1 179 ? 9.932 -5.788 16.127 1.00 50.06 179 ALA A C 1
ATOM 1433 O O . ALA A 1 179 ? 10.667 -5.880 17.107 1.00 50.06 179 ALA A O 1
ATOM 1434 N N . MET A 1 180 ? 9.178 -6.818 15.717 1.00 46.75 180 MET A N 1
ATOM 1435 C CA . MET A 1 180 ? 9.156 -8.148 16.341 1.00 46.75 180 MET A CA 1
ATOM 1436 C C . MET A 1 180 ? 10.227 -9.105 15.785 1.00 46.75 180 MET A C 1
ATOM 1438 O O . MET A 1 180 ? 9.939 -10.287 15.603 1.00 46.75 180 MET A O 1
ATOM 1442 N N . ASP A 1 181 ? 11.464 -8.655 15.561 1.00 39.53 181 ASP A N 1
ATOM 1443 C CA . ASP A 1 181 ? 12.597 -9.531 15.183 1.00 39.53 181 ASP A CA 1
ATOM 1444 C C . ASP A 1 181 ? 12.900 -10.657 16.216 1.00 39.53 181 ASP A C 1
ATOM 1446 O O . ASP A 1 181 ? 13.828 -11.443 16.048 1.00 39.53 181 ASP A O 1
ATOM 1450 N N . GLU A 1 182 ? 12.089 -10.809 17.266 1.00 37.12 182 GLU A N 1
ATOM 1451 C CA . GLU A 1 182 ? 12.078 -11.944 18.189 1.00 37.12 182 GLU A CA 1
ATOM 1452 C C . GLU A 1 182 ? 10.944 -12.945 17.877 1.00 37.12 182 GLU A C 1
ATOM 1454 O O . GLU A 1 182 ? 10.105 -13.251 18.726 1.00 37.12 182 GLU A O 1
ATOM 1459 N N . PHE A 1 183 ? 10.909 -13.513 16.670 1.00 36.69 183 PHE A N 1
ATOM 1460 C CA . PHE A 1 183 ? 10.308 -14.840 16.502 1.00 36.69 183 PHE A CA 1
ATOM 1461 C C . PHE A 1 183 ? 11.436 -15.874 16.472 1.00 36.69 183 PHE A C 1
ATOM 1463 O O . PHE A 1 183 ? 12.295 -15.799 15.594 1.00 36.69 183 PHE A O 1
ATOM 1470 N N . PRO A 1 184 ? 11.480 -16.828 17.425 1.00 29.47 184 PRO A N 1
ATOM 1471 C CA . PRO A 1 184 ? 12.537 -17.820 17.463 1.00 29.47 184 PRO A CA 1
ATOM 1472 C C . PRO A 1 184 ? 12.459 -18.651 16.187 1.00 29.47 184 PRO A C 1
ATOM 1474 O O . PRO A 1 184 ? 11.444 -19.297 15.907 1.00 29.47 184 PRO A O 1
ATOM 1477 N N . SER A 1 185 ? 13.545 -18.618 15.422 1.00 34.38 185 SER A N 1
ATOM 1478 C CA . SER A 1 185 ? 13.821 -19.593 14.383 1.00 34.38 185 SER A CA 1
ATOM 1479 C C . SER A 1 185 ? 13.665 -20.993 14.982 1.00 34.38 185 SER A C 1
ATOM 1481 O O . SER A 1 185 ? 14.301 -21.330 15.983 1.00 34.38 185 SER A O 1
ATOM 1483 N N . LYS A 1 186 ? 12.755 -21.782 14.408 1.00 33.62 186 LYS A N 1
ATOM 1484 C CA . LYS A 1 186 ? 12.734 -23.231 14.616 1.00 33.62 186 LYS A CA 1
ATOM 1485 C C . LYS A 1 186 ? 13.761 -23.896 13.716 1.00 33.62 186 LYS A C 1
ATOM 1487 O O . LYS A 1 186 ? 13.904 -23.433 12.563 1.00 33.62 186 LYS A O 1
#